Protein AF-A0A7C3EXY5-F1 (afdb_monomer_lite)

Radius of gyration: 35.55 Å; chains: 1; bounding box: 78×59×113 Å

Foldseek 3Di:
DVVVVVVVVVVVVVVVVVVVVQVLQKDKDFFFQKWKAWDADDDDLVCQFADPPQQWDKTHSFNQLRQLHQDFFDKDKDKLLVLLDDFPQPQSQVVNVVLQQHFPVVAWDDDVGRTDDGDGGPVLNVLVVVLVVLVVQLVVLVVVLVVLVVVVVVCVVVVHDDDPVSVVVNVVSVVSNVVSVVVSVVRDSSLVSLVSSVVSLVVLVWDFPAQDPSNTTMTIFGHDPSHTHRPPDWDKIKMKIKGFLGMFIEGEPCSVVPDDADPVDAPSPVSVVQVVCVVVPGQWYKGQHQRQQPARGSPPRIMTIGHPVRSVRMDIDMDMDTNDRCVVCVPPSADPRNCVVVVND

pLDDT: mean 91.22, std 11.04, range [46.06, 98.62]

Sequence (345 aa):
MASKQRLFEIFQYVTKAKINEANSHDIIIKKGTELFHGTIEQFKKEKAGVGGYDNIFWTTDSPAIAQTYIPVASKYHIKSEHLAMPTNNKIIQDFQKSIGIDYDYTQVEFDGNRLISYKEAPIFRDYSNKVNELNYAVVRAYTKLNDMHKKFLEMYKADQDVPDDFLEEYKRVEDEYHRLETENKKYNLEKYKNDYVNQQLAKLGYTPINIGSNGNHSWELLYDNNKIQPANYRAKGRLLIVTPKRDLRIYDNTLGGSTEGDLTDPEYHKLDLFKIVEKQGYDGIKINDFAQSSDWGNVNHTSIGLFKKTLKDLNFEEIEAIHHDLSDVSKDWKTPEYKKFKGLA

Secondary structure (DSSP, 8-state):
-HHHHHHHHHHHHHHHHHHHHHGGGEEEEPTT--EEEEESS---GGG----TTT-EEEEBS-HHHHHHTSPPPEEEEEEHHHHHS--S-HHHHHHHHHTT----GGG-EEETTEEEE-PPPHHHHHHHHHHHHHHHHHHHHHHHHHHHHHHHHHHHHTTPPPPHHHHHHHHHHHHHHHHHHHHHTT--HHHHHHHHHHHHHHHTT---SB--GGG--EEEEEEETTEE--TT---EEEEEEEEESS-EEEEETTGGGTSPPPTTS-GGG-HHHHHHHHHTT-SEEEEE----BTTTBTTT-EEEEEEGGGGGGEEEEEEEEE---HHHHTTTS--HHHHHHHT--

Structure (mmCIF, N/CA/C/O backbone):
data_AF-A0A7C3EXY5-F1
#
_entry.id   AF-A0A7C3EXY5-F1
#
loop_
_atom_site.group_PDB
_atom_site.id
_atom_site.type_symbol
_atom_site.label_atom_id
_atom_site.label_alt_id
_atom_site.label_comp_id
_atom_site.label_asym_id
_atom_site.label_entity_id
_atom_site.label_seq_id
_atom_site.pdbx_PDB_ins_code
_atom_site.Cartn_x
_atom_site.Cartn_y
_atom_site.Cartn_z
_atom_site.occupancy
_atom_site.B_iso_or_equiv
_atom_site.auth_seq_id
_atom_site.auth_comp_id
_atom_site.auth_asym_id
_atom_site.auth_atom_id
_atom_site.pdbx_PDB_model_num
ATOM 1 N N . MET A 1 1 ? -25.039 -38.534 61.005 1.00 54.16 1 MET A N 1
ATOM 2 C CA . MET A 1 1 ? -25.471 -37.133 60.774 1.00 54.16 1 MET A CA 1
ATOM 3 C C . MET A 1 1 ? -24.311 -36.134 60.661 1.00 54.16 1 MET A C 1
ATOM 5 O O . MET A 1 1 ? -24.473 -35.157 59.947 1.00 54.16 1 MET A O 1
ATOM 9 N N . ALA A 1 2 ? -23.130 -36.383 61.245 1.00 53.84 2 ALA A N 1
ATOM 10 C CA . ALA A 1 2 ? -21.989 -35.450 61.217 1.00 53.84 2 ALA A CA 1
ATOM 11 C C . ALA A 1 2 ? -21.369 -35.152 59.825 1.00 53.84 2 ALA A C 1
ATOM 13 O O . ALA A 1 2 ? -20.733 -34.117 59.651 1.00 53.84 2 ALA A O 1
ATOM 14 N N . SER A 1 3 ? -21.558 -36.008 58.810 1.00 64.94 3 SER A N 1
ATOM 15 C CA . SER A 1 3 ? -20.942 -35.817 57.481 1.00 64.94 3 SER A CA 1
ATOM 16 C C . SER A 1 3 ? -21.651 -34.781 56.599 1.00 64.94 3 SER A C 1
ATOM 18 O O . SER A 1 3 ? -20.992 -34.082 55.835 1.00 64.94 3 SER A O 1
ATOM 20 N N . LYS A 1 4 ? -22.977 -34.634 56.724 1.00 66.19 4 LYS A N 1
ATOM 21 C CA . LYS A 1 4 ? -23.746 -33.632 55.963 1.00 66.19 4 LYS A CA 1
ATOM 22 C C . LYS A 1 4 ? -23.526 -32.215 56.496 1.00 66.19 4 LYS A C 1
ATOM 24 O O . LYS A 1 4 ? -23.409 -31.294 55.698 1.00 66.19 4 LYS A O 1
ATOM 29 N N . GLN A 1 5 ? -23.399 -32.064 57.817 1.00 72.12 5 GLN A N 1
ATOM 30 C CA . GLN A 1 5 ? -23.087 -30.784 58.461 1.00 72.12 5 GLN A CA 1
ATOM 31 C C . GLN A 1 5 ? -21.722 -30.254 57.993 1.00 72.12 5 GLN A C 1
ATOM 33 O O . GLN A 1 5 ? -21.614 -29.115 57.558 1.00 72.12 5 GLN A O 1
ATOM 38 N N . ARG A 1 6 ? -20.704 -31.127 57.965 1.00 66.88 6 ARG A N 1
ATOM 39 C CA . ARG A 1 6 ? -19.337 -30.774 57.558 1.00 66.88 6 ARG A CA 1
ATOM 40 C C . ARG A 1 6 ? -19.223 -30.433 56.067 1.00 66.88 6 ARG A C 1
ATOM 42 O O . ARG A 1 6 ? -18.500 -29.515 55.706 1.00 66.88 6 ARG A O 1
ATOM 49 N N . LEU A 1 7 ? -19.962 -31.131 55.198 1.00 64.69 7 LEU A N 1
ATOM 50 C CA . LEU A 1 7 ? -20.049 -30.788 53.771 1.00 64.69 7 LEU A CA 1
ATOM 51 C C . LEU A 1 7 ? -20.773 -29.454 53.539 1.00 64.69 7 LEU A C 1
ATOM 53 O O . LEU A 1 7 ? -20.367 -28.689 52.669 1.00 64.69 7 LEU A O 1
ATOM 57 N N . PHE A 1 8 ? -21.806 -29.154 54.329 1.00 69.69 8 PHE A N 1
ATOM 58 C CA . PHE A 1 8 ? -22.509 -27.874 54.268 1.00 69.69 8 PHE A CA 1
ATOM 59 C C . PHE A 1 8 ? -21.634 -26.715 54.766 1.00 69.69 8 PHE A C 1
ATOM 61 O O . PHE A 1 8 ? -21.603 -25.665 54.135 1.00 69.69 8 PHE A O 1
ATOM 68 N N . GLU A 1 9 ? -20.857 -26.917 55.831 1.00 68.50 9 GLU A N 1
ATOM 69 C CA . GLU A 1 9 ? -19.892 -25.933 56.338 1.00 68.50 9 GLU A CA 1
ATOM 70 C C . GLU A 1 9 ? -18.742 -25.685 55.355 1.00 68.50 9 GLU A C 1
ATOM 72 O O . GLU A 1 9 ? -18.392 -24.532 55.121 1.00 68.50 9 GLU A O 1
ATOM 77 N N . ILE A 1 10 ? -18.204 -26.729 54.710 1.00 70.25 10 ILE A N 1
ATOM 78 C CA . ILE A 1 10 ? -17.199 -26.581 53.642 1.00 70.25 10 ILE A CA 1
ATOM 79 C C . ILE A 1 10 ? -17.799 -25.838 52.448 1.00 70.25 10 ILE A C 1
ATOM 81 O O . ILE A 1 10 ? -17.172 -24.921 51.925 1.00 70.25 10 ILE A O 1
ATOM 85 N N . PHE A 1 11 ? -19.026 -26.174 52.039 1.00 68.12 11 PHE A N 1
ATOM 86 C CA . PHE A 1 11 ? -19.709 -25.465 50.961 1.00 68.12 11 PHE A CA 1
ATOM 87 C C . PHE A 1 11 ? -19.922 -23.991 51.320 1.00 68.12 11 PHE A C 1
ATOM 89 O O . PHE A 1 11 ? -19.568 -23.120 50.532 1.00 68.12 11 PHE A O 1
ATOM 96 N N . GLN A 1 12 ? -20.408 -23.679 52.525 1.00 63.31 12 GLN A N 1
ATOM 97 C CA . GLN A 1 12 ? -20.573 -22.296 52.976 1.00 63.31 12 GLN A CA 1
ATOM 98 C C . GLN A 1 12 ? -19.244 -21.550 53.106 1.00 63.31 12 GLN A C 1
ATOM 100 O O . GLN A 1 12 ? -19.194 -20.376 52.756 1.00 63.31 12 GLN A O 1
ATOM 105 N N . TYR A 1 13 ? -18.172 -22.208 53.550 1.00 59.09 13 TYR A N 1
ATOM 106 C CA . TYR A 1 13 ? -16.843 -21.612 53.661 1.00 59.09 13 TYR A CA 1
ATOM 107 C C . TYR A 1 13 ? -16.234 -21.319 52.287 1.00 59.09 13 TYR A C 1
ATOM 109 O O . TYR A 1 13 ? -15.784 -20.205 52.053 1.00 59.09 13 TYR A O 1
ATOM 117 N N . VAL A 1 14 ? -16.312 -22.261 51.340 1.00 56.91 14 VAL A N 1
ATOM 118 C CA . VAL A 1 14 ? -15.885 -22.052 49.945 1.00 56.91 14 VAL A CA 1
ATOM 119 C C . VAL A 1 14 ? -16.725 -20.961 49.278 1.00 56.91 14 VAL A C 1
ATOM 121 O O . VAL A 1 14 ? -16.192 -20.138 48.541 1.00 56.91 14 VAL A O 1
ATOM 124 N N . THR A 1 15 ? -18.026 -20.898 49.572 1.00 53.62 15 THR A N 1
ATOM 125 C CA . THR A 1 15 ? -18.910 -19.854 49.034 1.00 53.62 15 THR A CA 1
ATOM 126 C C . THR A 1 15 ? -18.589 -18.486 49.645 1.00 53.62 15 THR A C 1
ATOM 128 O O . THR A 1 15 ? -18.500 -17.509 48.914 1.00 53.62 15 THR A O 1
ATOM 131 N N . LYS A 1 16 ? -18.333 -18.397 50.959 1.00 48.69 16 LYS A N 1
ATOM 132 C CA . LYS A 1 16 ? -17.917 -17.152 51.632 1.00 48.69 16 LYS A CA 1
ATOM 133 C C . LYS A 1 16 ? -16.526 -16.684 51.216 1.00 48.69 16 LYS A C 1
ATOM 135 O O . LYS A 1 16 ? -16.343 -15.486 51.053 1.00 48.69 16 LYS A O 1
ATOM 140 N N . ALA A 1 17 ? -15.569 -17.593 51.043 1.00 52.22 17 ALA A N 1
ATOM 141 C CA . ALA A 1 17 ? -14.231 -17.264 50.559 1.00 52.22 17 ALA A CA 1
ATOM 142 C C . ALA A 1 17 ? -14.299 -16.694 49.134 1.00 52.22 17 ALA A C 1
ATOM 144 O O . ALA A 1 17 ? -13.772 -15.615 48.896 1.00 52.22 17 ALA A O 1
ATOM 145 N N . LYS A 1 18 ? -15.084 -17.322 48.244 1.00 52.28 18 LYS A N 1
ATOM 146 C CA . LYS A 1 18 ? -15.352 -16.797 46.895 1.00 52.28 18 LYS A CA 1
ATOM 147 C C . LYS A 1 18 ? -16.105 -15.461 46.894 1.00 52.28 18 LYS A C 1
ATOM 149 O O . LYS A 1 18 ? -15.860 -14.634 46.029 1.00 52.28 18 LYS A O 1
ATOM 154 N N . ILE A 1 19 ? -17.014 -15.230 47.847 1.00 51.62 19 ILE A N 1
ATOM 155 C CA . ILE A 1 19 ? -17.736 -13.948 47.990 1.00 51.62 19 ILE A CA 1
ATOM 156 C C . ILE A 1 19 ? -16.823 -12.843 48.550 1.00 51.62 19 ILE A C 1
ATOM 158 O O . ILE A 1 19 ? -16.934 -11.693 48.135 1.00 51.62 19 ILE A O 1
ATOM 162 N N . ASN A 1 20 ? -15.916 -13.166 49.475 1.00 46.06 20 ASN A N 1
ATOM 163 C CA . ASN A 1 20 ? -14.970 -12.194 50.023 1.00 46.06 20 ASN A CA 1
ATOM 164 C C . ASN A 1 20 ? -13.849 -11.845 49.030 1.00 46.06 20 ASN A C 1
ATOM 166 O O . ASN A 1 20 ? -13.450 -10.686 49.000 1.00 46.06 20 ASN A O 1
ATOM 170 N N . GLU A 1 21 ? -13.406 -12.783 48.184 1.00 52.56 21 GLU A N 1
ATOM 171 C CA . GLU A 1 21 ? -12.604 -12.462 46.991 1.00 52.56 21 GLU A CA 1
ATOM 172 C C . GLU A 1 21 ? -13.408 -11.607 45.997 1.00 52.56 21 GLU A C 1
ATOM 174 O O . GLU A 1 21 ? -12.893 -10.623 45.481 1.00 52.56 21 GLU A O 1
ATOM 179 N N . ALA A 1 22 ? -14.700 -11.883 45.777 1.00 49.38 22 ALA A N 1
ATOM 180 C CA . ALA A 1 22 ? -15.519 -11.094 44.847 1.00 49.38 22 ALA A CA 1
ATOM 181 C C . ALA A 1 22 ? -15.634 -9.599 45.225 1.00 49.38 22 ALA A C 1
ATOM 183 O O . ALA A 1 22 ? -15.702 -8.755 44.335 1.00 49.38 22 ALA A O 1
ATOM 184 N N . ASN A 1 23 ? -15.584 -9.244 46.516 1.00 53.84 23 ASN A N 1
ATOM 185 C CA . ASN A 1 23 ? -15.603 -7.838 46.944 1.00 53.84 23 ASN A CA 1
ATOM 186 C C . ASN A 1 23 ? -14.285 -7.085 46.658 1.00 53.84 23 ASN A C 1
ATOM 188 O O . ASN A 1 23 ? -14.312 -5.859 46.591 1.00 53.84 23 ASN A O 1
ATOM 192 N N . SER A 1 24 ? -13.143 -7.766 46.468 1.00 65.69 24 SER A N 1
ATOM 193 C CA . SER A 1 24 ? -11.898 -7.107 46.025 1.00 65.69 24 SER A CA 1
ATOM 194 C C . SER A 1 24 ? -11.854 -6.831 44.519 1.00 65.69 24 SER A C 1
ATOM 196 O O . SER A 1 24 ? -10.955 -6.135 44.059 1.00 65.69 24 SER A O 1
ATOM 198 N N . HIS A 1 25 ? -12.833 -7.341 43.766 1.00 79.00 25 HIS A N 1
ATOM 199 C CA . HIS A 1 25 ? -12.965 -7.159 42.319 1.00 79.00 25 HIS A CA 1
ATOM 200 C C . HIS A 1 25 ? -14.060 -6.153 41.934 1.00 79.00 25 HIS A C 1
ATOM 202 O O . HIS A 1 25 ? -14.335 -5.966 40.753 1.00 79.00 25 HIS A O 1
ATOM 208 N N . ASP A 1 26 ? -14.718 -5.509 42.897 1.00 89.25 26 ASP A N 1
ATOM 209 C CA . ASP A 1 26 ? -15.776 -4.544 42.605 1.00 89.25 26 ASP A CA 1
ATOM 210 C C . ASP A 1 26 ? -15.193 -3.179 42.222 1.00 89.25 26 ASP A C 1
ATOM 212 O O . ASP A 1 26 ? -14.615 -2.480 43.056 1.00 89.25 26 ASP A O 1
ATOM 216 N N . ILE A 1 27 ? -15.434 -2.745 40.982 1.00 93.75 27 ILE A N 1
ATOM 217 C CA . ILE A 1 27 ? -15.223 -1.351 40.576 1.00 93.75 27 ILE A CA 1
ATOM 218 C C . ILE A 1 27 ? -16.552 -0.718 40.170 1.00 93.75 27 ILE A C 1
ATOM 220 O O . ILE A 1 27 ? -17.434 -1.361 39.595 1.00 93.75 27 ILE A O 1
ATOM 224 N N . ILE A 1 28 ? -16.696 0.572 40.470 1.00 96.38 28 ILE A N 1
ATOM 225 C CA . ILE A 1 28 ? -17.878 1.346 40.097 1.00 96.38 28 ILE A CA 1
ATOM 226 C C . ILE A 1 28 ? -17.492 2.365 39.036 1.00 96.38 28 ILE A C 1
ATOM 228 O O . ILE A 1 28 ? -16.765 3.315 39.325 1.00 96.38 28 ILE A O 1
ATOM 232 N N . ILE A 1 29 ? -18.044 2.214 37.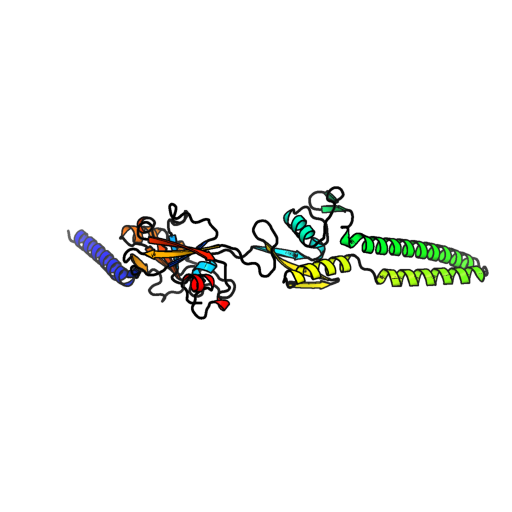833 1.00 97.12 29 ILE A N 1
ATOM 233 C CA . ILE A 1 29 ? -18.009 3.279 36.829 1.00 97.12 29 ILE A CA 1
ATOM 234 C C . ILE A 1 29 ? -19.138 4.242 37.161 1.00 97.12 29 ILE A C 1
ATOM 236 O O . ILE A 1 29 ? -20.311 3.859 37.191 1.00 97.12 29 ILE A O 1
ATOM 240 N N . LYS A 1 30 ? -18.785 5.490 37.463 1.00 98.31 30 LYS A N 1
ATOM 241 C CA . LYS A 1 30 ? -19.760 6.492 37.881 1.00 98.31 30 LYS A CA 1
ATOM 242 C C . LYS A 1 30 ? -20.665 6.902 36.729 1.00 98.31 30 LYS A C 1
ATOM 244 O O . LYS A 1 30 ? -20.266 6.948 35.565 1.00 98.31 30 LYS A O 1
ATOM 249 N N . LYS A 1 31 ? -21.903 7.253 37.074 1.00 98.25 31 LYS A N 1
ATOM 250 C CA . LYS A 1 31 ? -22.795 7.963 36.159 1.00 98.25 31 LYS A CA 1
ATOM 251 C C . LYS A 1 31 ? -22.058 9.160 35.553 1.00 98.25 31 LYS A C 1
ATOM 253 O O . LYS A 1 31 ? -21.488 9.966 36.284 1.00 98.25 31 LYS A O 1
ATOM 258 N N . GLY A 1 32 ? -22.140 9.312 34.234 1.00 97.50 32 GLY A N 1
ATOM 259 C CA . GLY A 1 32 ? -21.496 10.424 33.534 1.00 97.50 32 GLY A CA 1
ATOM 260 C C . GLY A 1 32 ? -20.030 10.195 33.156 1.00 97.50 32 GLY A C 1
ATOM 261 O O . GLY A 1 32 ? -19.492 11.021 32.428 1.00 97.50 32 GLY A O 1
ATOM 262 N N . THR A 1 33 ? -19.388 9.108 33.602 1.00 98.19 33 THR A N 1
ATOM 263 C CA . THR A 1 33 ? -18.047 8.737 33.124 1.00 98.19 33 THR A CA 1
ATOM 264 C C . THR A 1 33 ? -18.097 8.401 31.637 1.00 98.1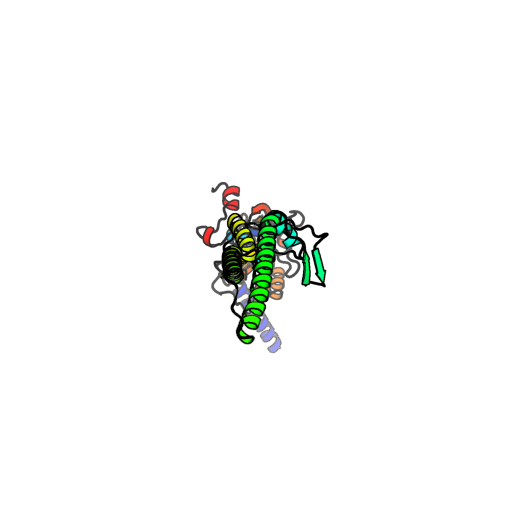9 33 THR A C 1
ATOM 266 O O . THR A 1 33 ? -18.998 7.696 31.195 1.00 98.19 33 THR A O 1
ATOM 269 N N . GLU A 1 34 ? -17.133 8.892 30.867 1.00 98.12 34 GLU A N 1
ATOM 270 C CA . GLU A 1 34 ? -17.056 8.621 29.433 1.00 98.12 34 GLU A CA 1
ATOM 271 C C . GLU A 1 34 ? -16.211 7.382 29.173 1.00 98.12 34 GLU A C 1
ATOM 273 O O . GLU A 1 34 ? -15.104 7.248 29.691 1.00 98.12 34 GLU A O 1
ATOM 278 N N . LEU A 1 35 ? -16.763 6.487 28.365 1.00 97.75 35 LEU A N 1
ATOM 279 C CA . LEU A 1 35 ? -16.099 5.319 27.813 1.00 97.75 35 LEU A CA 1
ATOM 280 C C . LEU A 1 35 ? -16.092 5.438 26.289 1.00 97.75 35 LEU A C 1
ATOM 282 O O . LEU A 1 35 ? -16.925 6.131 25.704 1.00 97.75 35 LEU A O 1
ATOM 286 N N . PHE A 1 36 ? -15.167 4.749 25.640 1.00 97.12 36 PHE A N 1
ATOM 287 C CA . PHE A 1 36 ? -14.872 4.942 24.229 1.00 97.12 36 PHE A CA 1
ATOM 288 C C . PHE A 1 36 ? -14.849 3.617 23.475 1.00 97.12 36 PHE A C 1
ATOM 290 O O . PHE A 1 36 ? -14.347 2.617 23.982 1.00 97.12 36 PHE A O 1
ATOM 297 N N . HIS A 1 37 ? -15.370 3.619 22.250 1.00 95.44 37 HIS A N 1
ATOM 298 C CA . HIS A 1 37 ? -15.316 2.481 21.331 1.00 95.44 37 HIS A CA 1
ATOM 299 C C . HIS A 1 37 ? -15.004 2.974 19.915 1.00 95.44 37 HIS A C 1
ATOM 301 O O . HIS A 1 37 ? -15.738 3.804 19.378 1.00 95.44 37 HIS A O 1
ATOM 307 N N . GLY A 1 38 ? -13.918 2.485 19.313 1.00 94.12 38 GLY A N 1
ATOM 308 C CA . GLY A 1 38 ? -13.559 2.789 17.929 1.00 94.12 38 GLY A CA 1
ATOM 309 C C . GLY A 1 38 ? -14.093 1.729 16.975 1.00 94.12 38 GLY A C 1
ATOM 310 O O . GLY A 1 38 ? -13.982 0.538 17.246 1.00 94.12 38 GLY A O 1
ATOM 311 N N . THR A 1 39 ? -14.680 2.150 15.856 1.00 91.56 39 THR A N 1
ATOM 312 C CA . THR A 1 39 ? -15.213 1.226 14.845 1.00 91.56 39 THR A CA 1
ATOM 313 C C . THR A 1 39 ? -15.218 1.839 13.448 1.00 91.56 39 THR A C 1
ATOM 315 O O . THR A 1 39 ? -15.263 3.057 13.293 1.00 91.56 39 THR A O 1
ATOM 318 N N . ILE A 1 40 ? -15.202 0.997 12.415 1.00 89.12 40 ILE A N 1
ATOM 319 C CA . ILE A 1 40 ? -15.489 1.396 11.023 1.00 89.12 40 ILE A CA 1
ATOM 320 C C . ILE A 1 40 ? -16.946 1.164 10.629 1.00 89.12 40 ILE A C 1
ATOM 322 O O . ILE A 1 40 ? -17.387 1.610 9.568 1.00 89.12 40 ILE A O 1
ATOM 326 N N . GLU A 1 41 ? -17.705 0.453 11.457 1.00 85.50 41 GLU A N 1
ATOM 327 C CA . GLU A 1 41 ? -19.085 0.125 11.148 1.00 85.50 41 GLU A CA 1
ATOM 328 C C . GLU A 1 41 ? -19.987 1.352 11.279 1.00 85.50 41 GLU A C 1
ATOM 330 O O . GLU A 1 41 ? -19.786 2.233 12.117 1.00 85.50 41 GLU A O 1
ATOM 335 N N . GLN A 1 42 ? -21.039 1.399 10.458 1.00 80.62 42 GLN A N 1
ATOM 336 C CA . GLN A 1 42 ? -22.081 2.396 10.653 1.00 80.62 42 GLN A CA 1
ATOM 337 C C . GLN A 1 42 ? -22.840 2.087 11.938 1.00 80.62 42 GLN A C 1
ATOM 339 O O . GLN A 1 42 ? -23.645 1.154 11.994 1.00 80.62 42 GLN A O 1
ATOM 344 N N . PHE A 1 43 ? -22.637 2.917 12.952 1.00 78.94 43 PHE A N 1
ATOM 345 C CA . PHE A 1 43 ? -23.379 2.795 14.188 1.00 78.94 43 PHE A CA 1
ATOM 346 C C . PHE A 1 43 ? -24.794 3.344 13.997 1.00 78.94 43 PHE A C 1
ATOM 348 O O . PHE A 1 43 ? -25.017 4.494 13.614 1.00 78.94 43 PHE A O 1
ATOM 355 N N . LYS A 1 44 ? -25.789 2.496 14.251 1.00 78.56 44 LYS A N 1
ATOM 356 C CA . LYS A 1 44 ? -27.180 2.926 14.403 1.00 78.56 44 LYS A CA 1
ATOM 357 C C . LYS A 1 44 ? -27.479 2.857 15.886 1.00 78.56 44 LYS A C 1
ATOM 359 O O . LYS A 1 44 ? -27.488 1.764 16.435 1.00 78.56 44 LYS A O 1
ATOM 364 N N . LYS A 1 45 ? -27.756 3.999 16.519 1.00 70.19 45 LYS A N 1
ATOM 365 C CA . LYS A 1 45 ? -28.020 4.102 17.967 1.00 70.19 45 LYS A CA 1
ATOM 366 C C . LYS A 1 45 ? -29.076 3.106 18.468 1.00 70.19 45 LYS A C 1
ATOM 368 O O . LYS A 1 45 ? -28.900 2.494 19.512 1.00 70.19 45 LYS A O 1
ATOM 373 N N . GLU A 1 46 ? -30.118 2.883 17.669 1.00 72.44 46 GLU A N 1
ATOM 374 C CA . GLU A 1 46 ? -31.195 1.897 17.895 1.00 72.44 46 GLU A CA 1
ATOM 375 C C . GLU A 1 46 ? -30.706 0.432 17.905 1.00 72.44 46 GLU A C 1
ATOM 377 O O . GLU A 1 46 ? -31.399 -0.470 18.365 1.00 72.44 46 GLU A O 1
ATOM 382 N N . LYS A 1 47 ? -29.531 0.180 17.323 1.00 72.81 47 LYS A N 1
ATOM 383 C CA . LYS A 1 47 ? -28.926 -1.136 17.100 1.00 72.81 47 LYS A CA 1
ATOM 384 C C . LYS A 1 47 ? -27.607 -1.307 17.845 1.00 72.81 47 LYS A C 1
ATOM 386 O O . LYS A 1 47 ? -26.842 -2.194 17.474 1.00 72.81 47 LYS A O 1
ATOM 391 N N . ALA A 1 48 ? -27.336 -0.483 18.862 1.00 77.50 48 ALA A N 1
ATOM 392 C CA . ALA A 1 48 ? -26.212 -0.715 19.760 1.00 77.50 48 ALA A CA 1
ATOM 393 C C . ALA A 1 48 ? -26.296 -2.162 20.266 1.00 77.50 48 ALA A C 1
ATOM 395 O O . ALA A 1 48 ? -27.253 -2.550 20.942 1.00 77.50 48 ALA A O 1
ATOM 396 N N . GLY A 1 49 ? -25.348 -2.976 19.824 1.00 84.00 49 GLY A N 1
ATOM 397 C CA . GLY A 1 49 ? -25.359 -4.416 19.989 1.00 84.00 49 GLY A CA 1
ATOM 398 C C . GLY A 1 49 ? -24.100 -4.873 20.693 1.00 84.00 49 GLY A C 1
ATOM 399 O O . GLY A 1 49 ? -23.120 -4.143 20.794 1.00 84.00 49 GLY A O 1
ATOM 400 N N . VAL A 1 50 ? -24.151 -6.098 21.184 1.00 90.19 50 VAL A N 1
ATOM 401 C CA . VAL A 1 50 ? -22.970 -6.790 21.685 1.00 90.19 50 VAL A CA 1
ATOM 402 C C . VAL A 1 50 ? -22.328 -7.602 20.562 1.00 90.19 50 VAL A C 1
ATOM 404 O O . VAL A 1 50 ? -23.011 -7.952 19.595 1.00 90.19 50 VAL A O 1
ATOM 407 N N . GLY A 1 51 ? -21.040 -7.915 20.694 1.00 84.25 51 GLY A N 1
ATOM 408 C CA . GLY A 1 51 ? -20.325 -8.791 19.773 1.00 84.25 51 GLY A CA 1
ATOM 409 C C . GLY A 1 51 ? -20.990 -10.164 19.665 1.00 84.25 51 GLY A C 1
ATOM 410 O O . GLY A 1 51 ? -21.494 -10.708 20.645 1.00 84.25 51 GLY A O 1
ATOM 411 N N . GLY A 1 52 ? -21.008 -10.743 18.461 1.00 86.06 52 GLY A N 1
ATOM 412 C CA . GLY A 1 52 ? -21.657 -12.039 18.229 1.00 86.06 52 GLY A CA 1
ATOM 413 C C . GLY A 1 52 ? -20.950 -13.223 18.902 1.00 86.06 52 GLY A C 1
ATOM 414 O O . GLY A 1 52 ? -21.596 -14.226 19.194 1.00 86.06 52 GLY A O 1
ATOM 415 N N . TYR A 1 53 ? -19.641 -13.107 19.149 1.00 88.56 53 TYR A N 1
ATOM 416 C CA . TYR A 1 53 ? -18.818 -14.171 19.731 1.00 88.56 53 TYR A CA 1
ATOM 417 C C . TYR A 1 53 ? -18.977 -14.274 21.255 1.00 88.56 53 TYR A C 1
ATOM 419 O O . TYR A 1 53 ? -19.298 -15.338 21.780 1.00 88.56 53 TYR A O 1
ATOM 427 N N . ASP A 1 54 ? -18.794 -13.163 21.963 1.00 90.75 54 ASP A N 1
ATOM 428 C CA . ASP A 1 54 ? -18.737 -13.104 23.428 1.00 90.75 54 ASP A CA 1
ATOM 429 C C . ASP A 1 54 ? -20.000 -12.512 24.072 1.00 90.75 54 ASP A C 1
ATOM 431 O O . ASP A 1 54 ? -20.196 -12.649 25.278 1.00 90.75 54 ASP A O 1
ATOM 435 N N . ASN A 1 55 ? -20.894 -11.911 23.280 1.00 93.38 55 ASN A N 1
ATOM 436 C CA . ASN A 1 55 ? -22.036 -11.130 23.754 1.00 93.38 55 ASN A CA 1
ATOM 437 C C . ASN A 1 55 ? -21.644 -9.958 24.670 1.00 93.38 55 ASN A C 1
ATOM 439 O O . ASN A 1 55 ? -22.420 -9.575 25.552 1.00 93.38 55 ASN A O 1
ATOM 443 N N . ILE A 1 56 ? -20.496 -9.328 24.401 1.00 95.69 56 ILE A N 1
ATOM 444 C CA . ILE A 1 56 ? -20.007 -8.147 25.116 1.00 95.69 56 ILE A CA 1
ATOM 445 C C . ILE A 1 56 ? -19.934 -6.923 24.194 1.00 95.69 56 ILE A C 1
ATOM 447 O O . ILE A 1 56 ? -19.641 -7.027 23.006 1.00 95.69 56 ILE A O 1
ATOM 451 N N . PHE A 1 57 ? -20.224 -5.737 24.732 1.00 95.38 57 PHE A N 1
ATOM 452 C CA . PHE A 1 57 ? -19.914 -4.464 24.081 1.00 95.38 57 PHE A CA 1
ATOM 453 C C . PHE A 1 57 ? -18.650 -3.871 24.709 1.00 95.38 57 PHE A C 1
ATOM 455 O O . PHE A 1 57 ? -18.691 -3.374 25.836 1.00 95.38 57 PHE A O 1
ATOM 462 N N . TRP A 1 58 ? -17.527 -3.972 24.002 1.00 95.75 58 TRP A N 1
ATOM 463 C CA . TRP A 1 58 ? -16.222 -3.545 24.500 1.00 95.75 58 TRP A CA 1
ATOM 464 C C . TRP A 1 58 ? -16.016 -2.040 24.375 1.00 95.75 58 TRP A C 1
ATOM 466 O O . TRP A 1 58 ? -16.294 -1.440 23.338 1.00 95.75 58 TRP A O 1
ATOM 476 N N . THR A 1 59 ? -15.497 -1.445 25.438 1.00 96.25 59 THR A N 1
ATOM 477 C CA . THR A 1 59 ? -15.119 -0.035 25.526 1.00 96.25 59 THR A CA 1
ATOM 478 C C . THR A 1 59 ? -13.789 0.098 26.261 1.00 96.25 59 THR A C 1
ATOM 480 O O . THR A 1 59 ? -13.303 -0.864 26.844 1.00 96.25 59 THR A O 1
ATOM 483 N N . THR A 1 60 ? -13.213 1.290 26.281 1.00 95.44 60 THR A N 1
ATOM 484 C CA . THR A 1 60 ? -12.053 1.645 27.110 1.00 95.44 60 THR A CA 1
ATOM 485 C C . THR A 1 60 ? -12.255 3.047 27.689 1.00 95.44 60 THR A C 1
ATOM 487 O O . THR A 1 60 ? -13.152 3.772 27.261 1.00 95.44 60 THR A O 1
ATOM 490 N N . ASP A 1 61 ? -11.467 3.450 28.676 1.00 94.69 61 ASP A N 1
ATOM 491 C CA . ASP A 1 61 ? -11.521 4.791 29.275 1.00 94.69 61 ASP A CA 1
ATOM 492 C C . ASP A 1 61 ? -10.678 5.832 28.512 1.00 94.69 61 ASP A C 1
ATOM 494 O O . ASP A 1 61 ? -10.705 7.021 28.835 1.00 94.69 61 ASP A O 1
ATOM 498 N N . SER A 1 62 ? -9.974 5.403 27.460 1.00 94.69 62 SER A N 1
ATOM 499 C CA . SER A 1 62 ? -9.097 6.242 26.648 1.00 94.69 62 SER A CA 1
ATOM 500 C C . SER A 1 62 ? -9.563 6.327 25.187 1.00 94.69 62 SER A C 1
ATOM 502 O O . SER A 1 62 ? -9.622 5.305 24.497 1.00 94.69 62 SER A O 1
ATOM 504 N N . PRO A 1 63 ? -9.836 7.530 24.645 1.00 95.75 63 PRO A N 1
ATOM 505 C CA . PRO A 1 63 ? -10.203 7.675 23.238 1.00 95.75 63 PRO A CA 1
ATOM 506 C C . PRO A 1 63 ? -9.046 7.302 22.299 1.00 95.75 63 PRO A C 1
ATOM 508 O O . PRO A 1 63 ? -9.295 6.770 21.219 1.00 95.75 63 PRO A O 1
ATOM 511 N N . ALA A 1 64 ? -7.791 7.522 22.712 1.00 94.31 64 ALA A N 1
ATOM 512 C CA . ALA A 1 64 ? -6.621 7.090 21.949 1.00 94.31 64 ALA A CA 1
ATOM 513 C C . ALA A 1 64 ? -6.577 5.566 21.799 1.00 94.31 64 ALA A C 1
ATOM 515 O O . ALA A 1 64 ? -6.457 5.073 20.681 1.00 94.31 64 ALA A O 1
ATOM 516 N N . ILE A 1 65 ? -6.765 4.829 22.901 1.00 93.12 65 ILE A N 1
ATOM 517 C CA . ILE A 1 65 ? -6.808 3.362 22.879 1.00 93.12 65 ILE A CA 1
ATOM 518 C C . ILE A 1 65 ? -8.000 2.880 22.048 1.00 93.12 65 ILE A C 1
ATOM 520 O O . ILE A 1 65 ? -7.834 2.020 21.190 1.00 93.12 65 ILE A O 1
ATOM 524 N N . ALA A 1 66 ? -9.184 3.480 22.207 1.00 94.50 66 ALA A N 1
ATOM 525 C CA . ALA A 1 66 ? -10.358 3.112 21.416 1.00 94.50 66 ALA A CA 1
ATOM 526 C C . ALA A 1 66 ? -10.126 3.275 19.905 1.00 94.50 66 ALA A C 1
ATOM 528 O O . ALA A 1 66 ? -10.534 2.418 19.125 1.00 94.50 66 ALA A O 1
ATOM 529 N N . GLN A 1 67 ? -9.447 4.344 19.478 1.00 94.00 67 GLN A N 1
ATOM 530 C CA . GLN A 1 67 ? -9.163 4.596 18.063 1.00 94.00 67 GLN A CA 1
ATOM 531 C C . GLN A 1 67 ? -8.147 3.620 17.455 1.00 94.00 67 GLN A C 1
ATOM 533 O O . GLN A 1 67 ? -8.127 3.489 16.233 1.00 94.00 67 GLN A O 1
ATOM 538 N N . THR A 1 68 ? -7.382 2.870 18.259 1.00 91.69 68 THR A N 1
ATOM 539 C CA . THR A 1 68 ? -6.514 1.798 17.731 1.00 91.69 68 THR A CA 1
ATOM 540 C C . THR A 1 68 ? -7.307 0.649 17.094 1.00 91.69 68 THR A C 1
ATOM 542 O O . THR A 1 68 ? -6.802 -0.020 16.196 1.00 91.69 68 THR A O 1
ATOM 545 N N . TYR A 1 69 ? -8.576 0.465 17.488 1.00 89.88 69 TYR A N 1
ATOM 546 C CA . TYR A 1 69 ? -9.484 -0.538 16.914 1.00 89.88 69 TYR A CA 1
ATOM 547 C C . TYR A 1 69 ? -10.076 -0.105 15.566 1.00 89.88 69 TYR A C 1
ATOM 549 O O . TYR A 1 69 ? -10.705 -0.910 14.878 1.00 89.88 69 TYR A O 1
ATOM 557 N N . ILE A 1 70 ? -9.872 1.152 15.155 1.00 91.12 70 ILE A N 1
ATOM 558 C CA . ILE A 1 70 ? -10.105 1.553 13.768 1.00 91.12 70 ILE A CA 1
ATOM 559 C C . ILE A 1 70 ? -8.978 0.904 12.948 1.00 91.12 70 ILE A C 1
ATOM 561 O O . ILE A 1 70 ? -7.810 1.201 13.211 1.00 91.12 70 ILE A O 1
ATOM 565 N N . PRO A 1 71 ? -9.279 0.012 11.985 1.00 85.12 71 PRO A N 1
ATOM 566 C CA . PRO A 1 71 ? -8.259 -0.712 11.244 1.00 85.12 71 PRO A CA 1
ATOM 567 C C . PRO A 1 71 ? -7.280 0.232 10.555 1.00 85.12 71 PRO A C 1
ATOM 569 O O . PRO A 1 71 ? -7.667 1.250 9.982 1.00 85.12 71 PRO A O 1
ATOM 572 N N . VAL A 1 72 ? -6.008 -0.144 10.554 1.00 85.00 72 VAL A N 1
ATOM 573 C CA . VAL A 1 72 ? -5.035 0.449 9.639 1.00 85.00 72 VAL A CA 1
ATOM 574 C C . VAL A 1 72 ? -5.281 -0.080 8.226 1.00 85.00 72 VAL A C 1
ATOM 576 O O . VAL A 1 72 ? -5.763 -1.201 8.042 1.00 85.00 72 VAL A O 1
ATOM 579 N N . ALA A 1 73 ? -4.961 0.726 7.212 1.00 87.19 73 ALA A N 1
ATOM 580 C CA . ALA A 1 73 ? -5.025 0.266 5.830 1.00 87.19 73 ALA A CA 1
ATOM 581 C C . ALA A 1 73 ? -4.152 -0.988 5.653 1.00 87.19 73 ALA A C 1
ATOM 583 O O . ALA A 1 73 ? -3.064 -1.089 6.227 1.00 87.19 73 ALA A O 1
ATOM 584 N N . SER A 1 74 ? -4.629 -1.944 4.856 1.00 89.00 74 SER A N 1
ATOM 585 C CA . SER A 1 74 ? -3.863 -3.154 4.556 1.00 89.00 74 SER A CA 1
ATOM 586 C C . SER A 1 74 ? -2.586 -2.796 3.801 1.00 89.00 74 SER A C 1
ATOM 588 O O . SER A 1 74 ? -2.542 -1.812 3.069 1.00 89.00 74 SER A O 1
ATOM 590 N N . LYS A 1 75 ? -1.546 -3.612 3.951 1.00 92.25 75 LYS A N 1
ATOM 591 C CA . LYS A 1 75 ? -0.253 -3.401 3.293 1.00 92.25 75 LYS A CA 1
ATOM 592 C C . LYS A 1 75 ? -0.120 -4.320 2.083 1.00 92.25 75 LYS A C 1
ATOM 594 O O . LYS A 1 75 ? -0.434 -5.505 2.162 1.00 92.25 75 LYS A O 1
ATOM 599 N N . TYR A 1 76 ? 0.346 -3.777 0.965 1.00 93.62 76 TYR A N 1
ATOM 600 C CA . TYR A 1 76 ? 0.549 -4.496 -0.288 1.00 93.62 76 TYR A CA 1
ATOM 601 C C . TYR A 1 76 ? 1.996 -4.332 -0.756 1.00 93.62 76 TYR A C 1
ATOM 603 O O . TYR A 1 76 ? 2.419 -3.236 -1.125 1.00 93.62 76 TYR A O 1
ATOM 611 N N . HIS A 1 77 ? 2.768 -5.420 -0.747 1.00 96.81 77 HIS A N 1
ATOM 612 C CA . HIS A 1 77 ? 4.165 -5.395 -1.178 1.00 96.81 77 HIS A CA 1
ATOM 613 C C . HIS A 1 77 ? 4.277 -5.543 -2.696 1.00 96.81 77 HIS A C 1
ATOM 615 O O . HIS A 1 77 ? 3.768 -6.505 -3.273 1.00 96.81 77 HIS A O 1
ATOM 621 N N . ILE A 1 78 ? 4.970 -4.615 -3.354 1.00 97.50 78 ILE A N 1
ATOM 622 C CA . ILE A 1 78 ? 5.142 -4.646 -4.810 1.00 97.50 78 ILE A CA 1
ATOM 623 C C . ILE A 1 78 ? 6.469 -4.024 -5.243 1.00 97.50 78 ILE A C 1
ATOM 625 O O . ILE A 1 78 ? 7.038 -3.183 -4.551 1.00 97.50 78 ILE A O 1
ATOM 629 N N . LYS A 1 79 ? 6.968 -4.446 -6.405 1.00 98.19 79 LYS A N 1
ATOM 630 C CA . LYS A 1 79 ? 8.154 -3.879 -7.046 1.00 98.19 79 LYS A CA 1
ATOM 631 C C . LYS A 1 79 ? 7.787 -2.856 -8.116 1.00 98.19 79 LYS A C 1
ATOM 633 O O . LYS A 1 79 ? 6.737 -2.985 -8.747 1.00 98.19 79 LYS A O 1
ATOM 638 N N . SER A 1 80 ? 8.676 -1.897 -8.370 1.00 98.50 80 SER A N 1
ATOM 639 C CA . SER A 1 80 ? 8.485 -0.894 -9.427 1.00 98.50 80 SER A CA 1
ATOM 640 C C . SER A 1 80 ? 8.240 -1.534 -10.794 1.00 98.50 80 SER A C 1
ATOM 642 O O . SER A 1 80 ? 7.326 -1.108 -11.495 1.00 98.50 80 SER A O 1
ATOM 644 N N . GLU A 1 81 ? 8.963 -2.610 -11.124 1.00 97.75 81 GLU A N 1
ATOM 645 C CA . GLU A 1 81 ? 8.810 -3.311 -12.409 1.00 97.75 81 GLU A CA 1
ATOM 646 C C . GLU A 1 81 ? 7.394 -3.889 -12.596 1.00 97.75 81 GLU A C 1
ATOM 648 O O . GLU A 1 81 ? 6.815 -3.808 -13.675 1.00 97.75 81 GLU A O 1
ATOM 653 N N . HIS A 1 82 ? 6.775 -4.394 -11.523 1.00 97.25 82 HIS A N 1
ATOM 654 C CA . HIS A 1 82 ? 5.425 -4.960 -11.584 1.00 97.25 82 HIS A CA 1
ATOM 655 C C . HIS A 1 82 ? 4.351 -3.880 -11.758 1.00 97.25 82 HIS A C 1
ATOM 657 O O . HIS A 1 82 ? 3.328 -4.128 -12.387 1.00 97.25 82 HIS A O 1
ATOM 663 N N . LEU A 1 83 ? 4.573 -2.681 -11.212 1.00 98.06 83 LEU A N 1
ATOM 664 C CA . LEU A 1 83 ? 3.704 -1.525 -11.446 1.00 98.06 83 LEU A CA 1
ATOM 665 C C . LEU A 1 83 ? 3.923 -0.918 -12.830 1.00 98.06 83 LEU A C 1
ATOM 667 O O . LEU A 1 83 ? 3.006 -0.324 -13.391 1.00 98.06 83 LEU A O 1
ATOM 671 N N . ALA A 1 84 ? 5.121 -1.071 -13.384 1.00 98.19 84 ALA A N 1
ATOM 672 C CA . ALA A 1 84 ? 5.455 -0.599 -14.712 1.00 98.19 84 ALA A CA 1
ATOM 673 C C . ALA A 1 84 ? 4.875 -1.469 -15.832 1.00 98.19 84 ALA A C 1
ATOM 675 O O . ALA A 1 84 ? 4.812 -0.975 -16.948 1.00 98.19 84 ALA A O 1
ATOM 676 N N . MET A 1 85 ? 4.448 -2.712 -15.580 1.00 97.94 85 MET A N 1
ATOM 677 C CA . MET A 1 85 ? 3.978 -3.666 -16.601 1.00 97.94 85 MET A CA 1
ATOM 678 C C . MET A 1 85 ? 2.474 -3.976 -16.489 1.00 97.94 85 MET A C 1
ATOM 680 O O . MET A 1 85 ? 1.928 -3.918 -15.390 1.00 97.94 85 MET A O 1
ATOM 684 N N . PRO A 1 86 ? 1.781 -4.361 -17.578 1.00 98.06 86 PRO A N 1
ATOM 685 C CA . PRO A 1 86 ? 0.381 -4.780 -17.501 1.00 98.06 86 PRO A CA 1
ATOM 686 C C . PRO A 1 86 ? 0.165 -5.954 -16.539 1.00 98.06 86 PRO A C 1
ATOM 688 O O . PRO A 1 86 ? 1.012 -6.837 -16.402 1.00 98.06 86 PRO A O 1
ATOM 691 N N . THR A 1 87 ? -1.010 -6.005 -15.918 1.00 97.44 87 THR A N 1
ATOM 692 C CA . THR A 1 87 ? -1.378 -7.066 -14.970 1.00 97.44 87 THR A CA 1
ATOM 693 C C . THR A 1 87 ? -2.858 -7.414 -15.071 1.00 97.44 87 THR A C 1
ATOM 695 O O . THR A 1 87 ? -3.665 -6.583 -15.477 1.00 97.44 87 THR A O 1
ATOM 698 N N . ASN A 1 88 ? -3.241 -8.629 -14.679 1.00 96.06 88 ASN A N 1
ATOM 699 C CA . ASN A 1 88 ? -4.643 -9.040 -14.566 1.00 96.06 88 ASN A CA 1
ATOM 700 C C . ASN A 1 88 ? -5.295 -8.608 -13.232 1.00 96.06 88 ASN A C 1
ATOM 702 O O . ASN A 1 88 ? -6.504 -8.761 -13.059 1.00 96.06 88 ASN A O 1
ATOM 706 N N . ASN A 1 89 ? -4.527 -8.037 -12.295 1.00 95.69 89 ASN A N 1
ATOM 707 C CA . ASN A 1 89 ? -5.050 -7.543 -11.024 1.00 95.69 89 ASN A CA 1
ATOM 708 C C . ASN A 1 89 ? -5.692 -6.156 -11.188 1.00 95.69 89 ASN A C 1
ATOM 710 O O . ASN A 1 89 ? -4.991 -5.147 -11.274 1.00 95.69 89 ASN A O 1
ATOM 714 N N . LYS A 1 90 ? -7.030 -6.096 -11.150 1.00 96.25 90 LYS A N 1
ATOM 715 C CA . LYS A 1 90 ? -7.814 -4.868 -11.364 1.00 96.25 90 LYS A CA 1
ATOM 716 C C . LYS A 1 90 ? -7.437 -3.702 -10.439 1.00 96.25 90 LYS A C 1
ATOM 718 O O . LYS A 1 90 ? -7.411 -2.564 -10.896 1.00 96.25 90 LYS A O 1
ATOM 723 N N . ILE A 1 91 ? -7.087 -3.975 -9.181 1.00 95.94 91 ILE A N 1
ATOM 724 C CA . ILE A 1 91 ? -6.664 -2.941 -8.219 1.00 95.94 91 ILE A CA 1
ATOM 725 C C . ILE A 1 91 ? -5.380 -2.266 -8.706 1.00 95.94 91 ILE A C 1
ATOM 727 O O . ILE A 1 91 ? -5.258 -1.043 -8.668 1.00 95.94 91 ILE A O 1
ATOM 731 N N . ILE A 1 92 ? -4.432 -3.064 -9.199 1.00 97.19 92 ILE A N 1
ATOM 732 C CA . ILE A 1 92 ? -3.171 -2.549 -9.729 1.00 97.19 92 ILE A CA 1
ATOM 733 C C . ILE A 1 92 ? -3.394 -1.825 -11.057 1.00 97.19 92 ILE A C 1
ATOM 735 O O . ILE A 1 92 ? -2.792 -0.777 -11.248 1.00 97.19 92 ILE A O 1
ATOM 739 N N . GLN A 1 93 ? -4.294 -2.294 -11.927 1.00 97.12 93 GLN A N 1
ATOM 740 C CA . GLN A 1 93 ? -4.650 -1.562 -13.154 1.00 97.12 93 GLN A CA 1
ATOM 741 C C . GLN A 1 93 ? -5.211 -0.168 -12.849 1.00 97.12 93 GLN A C 1
ATOM 743 O O . GLN A 1 93 ? -4.814 0.825 -13.459 1.00 97.12 93 GLN A O 1
ATOM 748 N N . ASP A 1 94 ? -6.137 -0.084 -11.891 1.00 97.06 94 ASP A N 1
ATOM 749 C CA . ASP A 1 94 ? -6.742 1.187 -11.498 1.00 97.06 94 ASP A CA 1
ATOM 750 C C . ASP A 1 94 ? -5.691 2.119 -10.881 1.00 97.06 94 ASP A C 1
ATOM 752 O O . ASP A 1 94 ? -5.674 3.321 -11.163 1.00 97.06 94 ASP A O 1
ATOM 756 N N . PHE A 1 95 ? -4.757 1.561 -10.105 1.00 97.75 95 PHE A N 1
ATOM 757 C CA . PHE A 1 95 ? -3.639 2.319 -9.562 1.00 97.75 95 PHE A CA 1
ATOM 758 C C . PHE A 1 95 ? -2.652 2.790 -10.640 1.00 97.75 95 PHE A C 1
ATOM 760 O O . PHE A 1 95 ? -2.307 3.970 -10.656 1.00 97.75 95 PHE A O 1
ATOM 767 N N . GLN A 1 96 ? -2.260 1.927 -11.582 1.00 98.31 96 GLN A N 1
ATOM 768 C CA . GLN A 1 96 ? -1.438 2.275 -12.748 1.00 98.31 96 GLN A CA 1
ATOM 769 C C . GLN A 1 96 ? -2.022 3.472 -13.493 1.00 98.31 96 GLN A C 1
ATOM 771 O O . GLN A 1 96 ? -1.331 4.465 -13.723 1.00 98.31 96 GLN A O 1
ATOM 776 N N . LYS A 1 97 ? -3.329 3.430 -13.766 1.00 97.88 97 LYS A N 1
ATOM 777 C CA . LYS A 1 97 ? -4.035 4.531 -14.414 1.00 97.88 97 LYS A CA 1
ATOM 778 C C . LYS A 1 97 ? -3.986 5.817 -13.588 1.00 97.88 97 LYS A C 1
ATOM 780 O O . LYS A 1 97 ? -3.758 6.888 -14.146 1.00 97.88 97 LYS A O 1
ATOM 785 N N . SER A 1 98 ? -4.150 5.719 -12.266 1.00 97.00 98 SER A N 1
ATOM 786 C CA . SER A 1 98 ? -4.073 6.875 -11.356 1.00 97.00 98 SER A CA 1
ATOM 787 C C . SER A 1 98 ? -2.698 7.554 -11.347 1.00 97.00 98 SER A C 1
ATOM 789 O O . SER A 1 98 ? -2.621 8.761 -11.128 1.00 97.00 98 SER A O 1
ATOM 791 N N . ILE A 1 99 ? -1.629 6.806 -11.649 1.00 97.56 99 ILE A N 1
ATOM 792 C CA . ILE A 1 99 ? -0.261 7.326 -11.770 1.00 97.56 99 ILE A CA 1
ATOM 793 C C . ILE A 1 99 ? 0.160 7.594 -13.225 1.00 97.56 99 ILE A C 1
ATOM 795 O O . ILE A 1 99 ? 1.339 7.818 -13.478 1.00 97.56 99 ILE A O 1
ATOM 799 N N . GLY A 1 100 ? -0.781 7.591 -14.179 1.00 97.94 100 GLY A N 1
ATOM 800 C CA . GLY A 1 100 ? -0.538 7.951 -15.583 1.00 97.94 100 GLY A CA 1
ATOM 801 C C . GLY A 1 100 ? -0.068 6.813 -16.496 1.00 97.94 100 GLY A C 1
ATOM 802 O O . GLY A 1 100 ? 0.270 7.064 -17.653 1.00 97.94 100 GLY A O 1
ATOM 803 N N . ILE A 1 101 ? -0.063 5.569 -16.015 1.00 98.50 101 ILE A N 1
ATOM 804 C CA . ILE A 1 101 ? 0.253 4.371 -16.800 1.00 98.50 101 ILE A CA 1
ATOM 805 C C . ILE A 1 101 ? -1.068 3.744 -17.265 1.00 98.50 101 ILE A C 1
ATOM 807 O O . ILE A 1 101 ? -1.675 2.948 -16.554 1.00 98.50 101 ILE A O 1
ATOM 811 N N . ASP A 1 102 ? -1.540 4.129 -18.452 1.00 97.81 102 ASP A N 1
ATOM 812 C CA . ASP A 1 102 ? -2.790 3.614 -19.031 1.00 97.81 102 ASP A CA 1
ATOM 813 C C . ASP A 1 102 ? -2.485 2.645 -20.184 1.00 97.81 102 ASP A C 1
ATOM 815 O O . ASP A 1 102 ? -2.053 3.053 -21.266 1.00 97.81 102 ASP A O 1
ATOM 819 N N . TYR A 1 103 ? -2.659 1.349 -19.931 1.00 98.00 103 TYR A N 1
ATOM 820 C CA . TYR A 1 103 ? -2.504 0.296 -20.931 1.00 98.00 103 TYR A CA 1
ATOM 821 C C . TYR A 1 103 ? -3.812 0.068 -21.689 1.00 98.00 103 TYR A C 1
ATOM 823 O O . TYR A 1 103 ? -4.881 -0.037 -21.089 1.00 98.00 103 TYR A O 1
ATOM 831 N N . ASP A 1 104 ? -3.725 -0.103 -23.009 1.00 97.56 104 ASP A N 1
ATOM 832 C CA . ASP A 1 104 ? -4.855 -0.600 -23.794 1.00 97.56 104 ASP A CA 1
ATOM 833 C C . ASP A 1 104 ? -4.976 -2.119 -23.616 1.00 97.56 104 ASP A C 1
ATOM 835 O O . ASP A 1 104 ? -4.353 -2.899 -24.336 1.00 97.56 104 ASP A O 1
ATOM 839 N N . TYR A 1 105 ? -5.789 -2.535 -22.642 1.00 96.44 105 TYR A N 1
ATOM 840 C CA . TYR A 1 105 ? -6.008 -3.944 -22.306 1.00 96.44 105 TYR A CA 1
ATOM 841 C C . TYR A 1 105 ? -6.687 -4.763 -23.417 1.00 96.44 105 TYR A C 1
ATOM 843 O O . TYR A 1 105 ? -6.717 -5.984 -23.314 1.00 96.44 105 TYR A O 1
ATOM 851 N N . THR A 1 106 ? -7.172 -4.142 -24.503 1.00 96.94 106 THR A N 1
ATOM 852 C CA . THR A 1 106 ? -7.596 -4.890 -25.705 1.00 96.94 106 THR A CA 1
ATOM 853 C C . THR A 1 106 ? -6.412 -5.443 -26.504 1.00 96.94 106 THR A C 1
ATOM 855 O O . THR A 1 106 ? -6.590 -6.305 -27.359 1.00 96.94 106 THR A O 1
ATOM 858 N N . GLN A 1 107 ? -5.203 -4.956 -26.214 1.00 97.12 107 GLN A N 1
ATOM 859 C CA . GLN A 1 107 ? -3.950 -5.332 -26.866 1.00 97.12 107 GLN A CA 1
ATOM 860 C C . GLN A 1 107 ? -2.970 -5.985 -25.886 1.00 97.12 107 GLN A C 1
ATOM 862 O O . GLN A 1 107 ? -1.772 -6.025 -26.159 1.00 97.12 107 GLN A O 1
ATOM 867 N N . VAL A 1 108 ? -3.462 -6.434 -24.729 1.00 97.62 108 VAL A N 1
ATOM 868 C CA . VAL A 1 108 ? -2.686 -7.163 -23.725 1.00 97.62 108 VAL A CA 1
ATOM 869 C C . VAL A 1 108 ? -3.160 -8.609 -23.722 1.00 97.62 108 VAL A C 1
ATOM 871 O O . VAL A 1 108 ? -4.341 -8.879 -23.513 1.00 97.62 108 VAL A O 1
ATOM 874 N N . GLU A 1 109 ? -2.235 -9.540 -23.919 1.00 97.81 109 GLU A N 1
ATOM 875 C CA . GLU A 1 109 ? -2.519 -10.972 -23.938 1.00 97.81 109 GLU A CA 1
ATOM 876 C C . GLU A 1 109 ? -1.915 -11.652 -22.710 1.00 97.81 109 GLU A C 1
ATOM 878 O O . GLU A 1 109 ? -0.736 -11.466 -22.389 1.00 97.81 109 GLU A O 1
ATOM 883 N N . PHE A 1 110 ? -2.722 -12.477 -22.042 1.00 97.38 110 PHE A N 1
ATOM 884 C CA . PHE A 1 110 ? -2.308 -13.289 -20.903 1.00 97.38 110 PHE A CA 1
ATOM 885 C C . PHE A 1 110 ? -2.544 -14.777 -21.180 1.00 97.38 110 PHE A C 1
ATOM 887 O O . PHE A 1 110 ? -3.569 -15.151 -21.745 1.00 97.38 110 PHE A O 1
ATOM 894 N N . ASP A 1 111 ? -1.629 -15.619 -20.705 1.00 96.25 111 ASP A N 1
ATOM 895 C CA . ASP A 1 111 ? -1.815 -17.062 -20.544 1.00 96.25 111 ASP A CA 1
ATOM 896 C C . ASP A 1 111 ? -1.877 -17.367 -19.041 1.00 96.25 111 ASP A C 1
ATOM 898 O O . ASP A 1 111 ? -0.865 -17.363 -18.328 1.00 96.25 111 ASP A O 1
ATOM 902 N N . GLY A 1 112 ? -3.096 -17.493 -18.515 1.00 94.19 112 GLY A N 1
ATOM 903 C CA . GLY A 1 112 ? -3.341 -17.501 -17.074 1.00 94.19 112 GLY A CA 1
ATOM 904 C C . GLY A 1 112 ? -2.863 -16.202 -16.409 1.00 94.19 112 GLY A C 1
ATOM 905 O O . GLY A 1 112 ? -3.406 -15.129 -16.661 1.00 94.19 112 GLY A O 1
ATOM 906 N N . ASN A 1 113 ? -1.841 -16.299 -15.552 1.00 92.44 113 ASN A N 1
ATOM 907 C CA . ASN A 1 113 ? -1.212 -15.147 -14.884 1.00 92.44 113 ASN A CA 1
ATOM 908 C C . ASN A 1 113 ? 0.048 -14.638 -15.606 1.00 92.44 113 ASN A C 1
ATOM 910 O O . ASN A 1 113 ? 0.686 -13.694 -15.138 1.00 92.44 113 ASN A O 1
ATOM 914 N N . ARG A 1 114 ? 0.448 -15.270 -16.715 1.00 93.81 114 ARG A N 1
ATOM 915 C CA . ARG A 1 114 ? 1.649 -14.902 -17.462 1.00 93.81 114 ARG A CA 1
ATOM 916 C C . ARG A 1 114 ? 1.296 -13.892 -18.546 1.00 93.81 114 ARG A C 1
ATOM 918 O O . ARG A 1 114 ? 0.475 -14.176 -19.408 1.00 93.81 114 ARG A O 1
ATOM 925 N N . LEU A 1 115 ? 1.958 -12.741 -18.531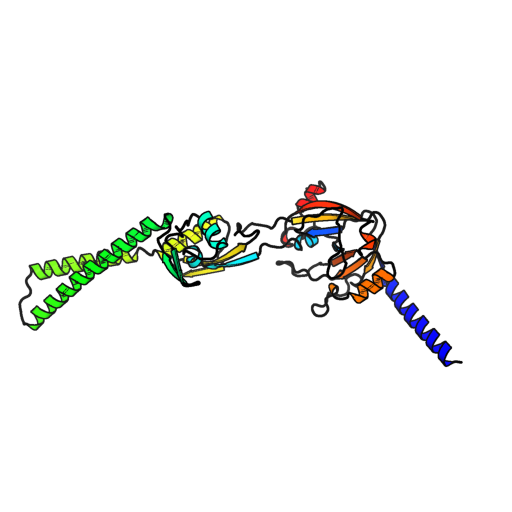 1.00 96.75 115 LEU A N 1
ATOM 926 C CA . LEU A 1 115 ? 1.899 -11.774 -19.625 1.00 96.75 115 LEU A CA 1
ATOM 927 C C . LEU A 1 115 ? 2.618 -12.340 -20.861 1.00 96.75 115 LEU A C 1
ATOM 929 O O . LEU A 1 115 ? 3.783 -12.734 -20.767 1.00 96.75 115 LEU A O 1
ATOM 933 N N . ILE A 1 116 ? 1.921 -12.398 -21.996 1.00 97.75 116 ILE A N 1
ATOM 934 C CA . ILE A 1 116 ? 2.426 -12.944 -23.266 1.00 97.75 116 ILE A CA 1
ATOM 935 C C . ILE A 1 116 ? 2.853 -11.827 -24.209 1.00 97.75 116 ILE A C 1
ATOM 937 O O . ILE A 1 116 ? 3.969 -11.849 -24.727 1.00 97.75 116 ILE A O 1
ATOM 941 N N . SER A 1 117 ? 1.985 -10.840 -24.414 1.00 96.94 117 SER A N 1
ATOM 942 C CA . SER A 1 117 ? 2.247 -9.715 -25.304 1.00 96.94 117 SER A CA 1
ATOM 943 C C . SER A 1 117 ? 1.493 -8.472 -24.830 1.00 96.94 117 SER A C 1
ATOM 945 O O . SER A 1 117 ? 0.487 -8.569 -24.125 1.00 96.94 117 SER A O 1
ATOM 947 N N . TYR A 1 118 ? 2.018 -7.292 -25.157 1.00 97.69 118 TYR A N 1
ATOM 948 C CA . TYR A 1 118 ? 1.352 -6.018 -24.902 1.00 97.69 118 TYR A CA 1
ATOM 949 C C . TYR A 1 118 ? 1.927 -4.903 -25.774 1.00 97.69 118 TYR A C 1
ATOM 951 O O . TYR A 1 118 ? 3.054 -4.999 -26.266 1.00 97.69 118 TYR A O 1
ATOM 959 N N . LYS A 1 119 ? 1.171 -3.810 -25.920 1.00 96.56 119 LYS A N 1
ATOM 960 C CA . LYS A 1 119 ? 1.715 -2.530 -26.389 1.00 96.56 119 LYS A CA 1
ATOM 961 C C . LYS A 1 119 ? 2.033 -1.608 -25.226 1.00 96.56 119 LYS A C 1
ATOM 963 O O . LYS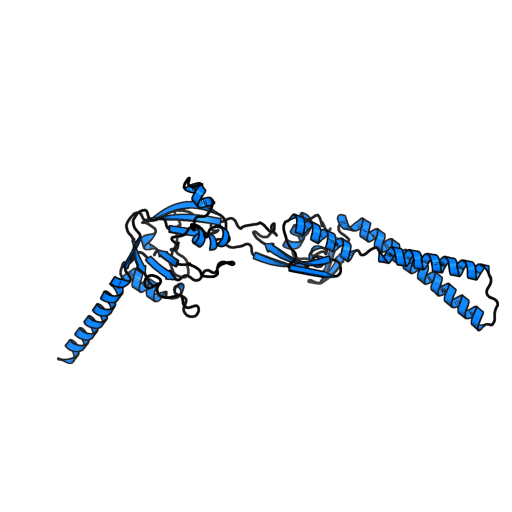 A 1 119 ? 1.307 -1.559 -24.237 1.00 96.56 119 LYS A O 1
ATOM 968 N N . GLU A 1 120 ? 3.099 -0.832 -25.391 1.00 97.75 120 GLU A N 1
ATOM 969 C CA . GLU A 1 120 ? 3.531 0.144 -24.396 1.00 97.75 120 GLU A CA 1
ATOM 970 C C . GLU A 1 120 ? 2.453 1.187 -24.097 1.00 97.75 120 GLU A C 1
ATOM 972 O O . GLU A 1 120 ? 1.792 1.717 -25.008 1.00 97.75 120 GLU A O 1
ATOM 977 N N . ALA A 1 121 ? 2.338 1.521 -22.808 1.00 97.88 121 ALA A N 1
ATOM 978 C CA . ALA A 1 121 ? 1.522 2.634 -22.352 1.00 97.88 121 ALA A CA 1
ATOM 979 C C . ALA A 1 121 ? 1.971 3.924 -23.069 1.00 97.88 121 ALA A C 1
ATOM 981 O O . ALA A 1 121 ? 3.170 4.098 -23.315 1.00 97.88 121 ALA A O 1
ATOM 982 N N . PRO A 1 122 ? 1.052 4.853 -23.398 1.00 98.19 122 PRO A N 1
ATOM 983 C CA . PRO A 1 122 ? 1.384 6.067 -24.145 1.00 98.19 122 PRO A CA 1
ATOM 984 C C . PRO A 1 122 ? 2.573 6.845 -23.571 1.00 98.19 122 PRO A C 1
ATOM 986 O O . PRO A 1 122 ? 3.413 7.315 -24.329 1.00 98.19 122 PRO A O 1
ATOM 989 N N . ILE A 1 123 ? 2.691 6.901 -22.241 1.00 98.12 123 ILE A N 1
ATOM 990 C CA . ILE A 1 123 ? 3.771 7.602 -21.536 1.00 98.12 123 ILE A CA 1
ATOM 991 C C . ILE A 1 123 ? 5.170 7.002 -21.775 1.00 98.12 123 ILE A C 1
ATOM 993 O O . ILE A 1 123 ? 6.166 7.709 -21.658 1.00 98.12 123 ILE A O 1
ATOM 997 N N . PHE A 1 124 ? 5.267 5.720 -22.142 1.00 98.19 124 PHE A N 1
ATOM 998 C CA . PHE A 1 124 ? 6.537 5.028 -22.406 1.00 98.19 124 PHE A CA 1
ATOM 999 C C . PHE A 1 124 ? 6.827 4.837 -23.898 1.00 98.19 124 PHE A C 1
ATOM 1001 O O . PHE A 1 124 ? 7.920 4.400 -24.265 1.00 98.19 124 PHE A O 1
ATOM 1008 N N . ARG A 1 125 ? 5.862 5.152 -24.768 1.00 96.94 125 ARG A N 1
ATOM 1009 C CA . ARG A 1 125 ? 5.893 4.784 -26.186 1.00 96.94 125 ARG A CA 1
ATOM 1010 C C . ARG A 1 125 ? 7.063 5.408 -26.937 1.00 96.94 125 ARG A C 1
ATOM 1012 O O . ARG A 1 125 ? 7.782 4.685 -27.617 1.00 96.94 125 ARG A O 1
ATOM 1019 N N . ASP A 1 126 ? 7.280 6.710 -26.788 1.00 97.44 126 ASP A N 1
ATOM 1020 C CA . ASP A 1 126 ? 8.338 7.413 -27.524 1.00 97.44 126 ASP A CA 1
ATOM 1021 C C . ASP A 1 126 ? 9.728 6.909 -27.120 1.00 97.44 126 ASP A C 1
ATOM 1023 O O . ASP A 1 126 ? 10.584 6.664 -27.972 1.00 97.44 126 ASP A O 1
ATOM 1027 N N . TYR A 1 127 ? 9.930 6.669 -25.820 1.00 97.62 127 TYR A N 1
ATOM 1028 C CA . TYR A 1 127 ? 11.179 6.105 -25.316 1.00 97.62 127 TYR A CA 1
ATOM 1029 C C . TYR A 1 127 ? 11.390 4.679 -25.840 1.00 97.62 127 TYR A C 1
ATOM 1031 O O . TYR A 1 127 ? 12.467 4.364 -26.342 1.00 97.62 127 TYR A O 1
ATOM 1039 N N . SER A 1 128 ? 10.358 3.829 -25.787 1.00 97.38 128 SER A N 1
ATOM 1040 C CA . SER A 1 128 ? 10.412 2.460 -26.316 1.00 97.38 128 SER A CA 1
ATOM 1041 C C . SER A 1 128 ? 10.703 2.430 -27.821 1.00 97.38 128 SER A C 1
ATOM 1043 O O . SER A 1 128 ? 11.572 1.680 -28.266 1.00 97.38 128 SER A O 1
ATOM 1045 N N . ASN A 1 129 ? 10.069 3.309 -28.604 1.00 97.44 129 ASN A N 1
ATOM 1046 C CA . ASN A 1 129 ? 10.335 3.447 -30.036 1.00 97.44 129 ASN A CA 1
ATOM 1047 C C . ASN A 1 129 ? 11.802 3.800 -30.304 1.00 97.44 129 ASN A C 1
ATOM 1049 O O . ASN A 1 129 ? 12.446 3.123 -31.102 1.00 97.44 129 ASN A O 1
ATOM 1053 N N . LYS A 1 130 ? 12.365 4.780 -29.584 1.00 97.62 130 LYS A N 1
ATOM 1054 C CA . LYS A 1 130 ? 13.781 5.158 -29.717 1.00 97.62 130 LYS A CA 1
ATOM 1055 C C . LYS A 1 130 ? 14.729 4.006 -29.363 1.00 97.62 130 LYS A C 1
ATOM 1057 O O . LYS A 1 130 ? 15.719 3.804 -30.066 1.00 97.62 130 LYS A O 1
ATOM 1062 N N . VAL A 1 131 ? 14.432 3.233 -28.313 1.00 97.50 131 VAL A N 1
ATOM 1063 C CA . VAL A 1 131 ? 15.214 2.032 -27.961 1.00 97.50 131 VAL A CA 1
ATOM 1064 C C . VAL A 1 131 ? 15.150 0.993 -29.081 1.00 97.50 131 VAL A C 1
ATOM 1066 O O . VAL A 1 131 ? 16.180 0.462 -29.490 1.00 97.50 131 VAL A O 1
ATOM 1069 N N . ASN A 1 132 ? 13.963 0.736 -29.630 1.00 97.12 132 ASN A N 1
ATOM 1070 C CA . ASN A 1 132 ? 13.789 -0.217 -30.724 1.00 97.12 132 ASN A CA 1
ATOM 1071 C C . ASN A 1 132 ? 14.526 0.226 -31.995 1.00 97.12 132 ASN A C 1
ATOM 1073 O O . ASN A 1 132 ? 15.233 -0.575 -32.603 1.00 97.12 132 ASN A O 1
ATOM 1077 N N . GLU A 1 133 ? 14.419 1.500 -32.375 1.00 97.69 133 GLU A N 1
ATOM 1078 C CA . GLU A 1 133 ? 15.143 2.076 -33.513 1.00 97.69 133 GLU A CA 1
ATOM 1079 C C . GLU A 1 133 ? 16.661 1.907 -33.378 1.00 97.69 133 GLU A C 1
ATOM 1081 O O . GLU A 1 133 ? 17.319 1.481 -34.332 1.00 97.69 133 GLU A O 1
ATOM 1086 N N . LEU A 1 134 ? 17.211 2.190 -32.191 1.00 97.81 134 LEU A N 1
ATOM 1087 C CA . LEU A 1 134 ? 18.634 2.012 -31.903 1.00 97.81 134 LEU A CA 1
ATOM 1088 C C . LEU A 1 134 ? 19.045 0.541 -31.941 1.00 97.81 134 LEU A C 1
ATOM 1090 O O . LEU A 1 134 ? 20.039 0.218 -32.588 1.00 97.81 134 LEU A O 1
ATOM 1094 N N . ASN A 1 135 ? 18.265 -0.356 -31.337 1.00 97.62 135 ASN A N 1
ATOM 1095 C CA . ASN A 1 135 ? 18.524 -1.794 -31.395 1.00 97.62 135 ASN A CA 1
ATOM 1096 C C . ASN A 1 135 ? 18.579 -2.296 -32.844 1.00 97.62 135 ASN A C 1
ATOM 1098 O O . ASN A 1 135 ? 19.528 -2.983 -33.225 1.00 97.62 135 ASN A O 1
ATOM 1102 N N . TYR A 1 136 ? 17.618 -1.906 -33.687 1.00 97.94 136 TYR A N 1
ATOM 1103 C CA . TYR A 1 136 ? 17.634 -2.276 -35.103 1.00 97.94 136 TYR A CA 1
ATOM 1104 C C . TYR A 1 136 ? 18.835 -1.689 -35.850 1.00 97.94 136 TYR A C 1
ATOM 1106 O O . TYR A 1 136 ? 19.416 -2.368 -36.697 1.00 97.94 136 TYR A O 1
ATOM 1114 N N . ALA A 1 137 ? 19.223 -0.445 -35.558 1.00 98.12 137 ALA A N 1
ATOM 1115 C CA . ALA A 1 137 ? 20.396 0.176 -36.167 1.00 98.12 137 ALA A CA 1
ATOM 1116 C C . ALA A 1 137 ? 21.694 -0.552 -35.778 1.00 98.12 137 ALA A C 1
ATOM 1118 O O . ALA A 1 137 ? 22.491 -0.871 -36.660 1.00 98.12 137 ALA A O 1
ATOM 1119 N N . VAL A 1 138 ? 21.865 -0.889 -34.494 1.00 98.19 138 VAL A N 1
ATOM 1120 C CA . VAL A 1 138 ? 23.013 -1.659 -33.986 1.00 98.19 138 VAL A CA 1
ATOM 1121 C C . VAL A 1 138 ? 23.092 -3.026 -34.662 1.00 98.19 138 VAL A C 1
ATOM 1123 O O . VAL A 1 138 ? 24.148 -3.392 -35.170 1.00 98.19 138 VAL A O 1
ATOM 1126 N N . VAL A 1 139 ? 21.977 -3.763 -34.731 1.00 98.06 139 VAL A N 1
ATOM 1127 C CA . VAL A 1 139 ? 21.934 -5.094 -35.363 1.00 98.06 139 VAL A CA 1
ATOM 1128 C C . VAL A 1 139 ? 22.294 -5.022 -36.849 1.00 98.06 139 VAL A C 1
ATOM 1130 O O . VAL A 1 139 ? 23.063 -5.856 -37.335 1.00 98.06 139 VAL A O 1
ATOM 1133 N N . ARG A 1 140 ? 21.789 -4.020 -37.581 1.00 98.25 140 ARG A N 1
ATOM 1134 C CA . ARG A 1 140 ? 22.146 -3.821 -38.996 1.00 98.25 140 ARG A CA 1
ATOM 1135 C C . ARG A 1 140 ? 23.631 -3.504 -39.175 1.00 98.25 140 ARG A C 1
ATOM 1137 O O . ARG A 1 140 ? 24.268 -4.126 -40.023 1.00 98.25 140 ARG A O 1
ATOM 1144 N N . ALA A 1 141 ? 24.177 -2.584 -38.377 1.00 98.12 141 ALA A N 1
ATOM 1145 C CA . ALA A 1 141 ? 25.592 -2.216 -38.438 1.00 98.12 141 ALA A CA 1
ATOM 1146 C C . ALA A 1 141 ? 26.496 -3.416 -38.106 1.00 98.12 141 ALA A C 1
ATOM 1148 O O . ALA A 1 141 ? 27.419 -3.715 -38.859 1.00 98.12 141 ALA A O 1
ATOM 1149 N N . TYR A 1 142 ? 26.160 -4.172 -37.056 1.00 98.25 142 TYR A N 1
ATOM 1150 C CA . TYR A 1 142 ? 26.869 -5.393 -36.673 1.00 98.25 142 TYR A CA 1
ATOM 1151 C C . TYR A 1 142 ? 26.845 -6.460 -37.773 1.00 98.25 142 TYR A C 1
ATOM 1153 O O . TYR A 1 142 ? 27.874 -7.053 -38.084 1.00 98.25 142 TYR A O 1
ATOM 1161 N N . THR A 1 143 ? 25.683 -6.694 -38.392 1.00 98.31 143 THR A N 1
ATOM 1162 C CA . THR A 1 143 ? 25.547 -7.684 -39.474 1.00 98.31 143 THR A CA 1
ATOM 1163 C C . THR A 1 143 ? 26.444 -7.318 -40.654 1.00 98.31 143 THR A C 1
ATOM 1165 O O . THR A 1 143 ? 27.198 -8.161 -41.137 1.00 98.31 143 THR A O 1
ATOM 1168 N N . LYS A 1 144 ? 26.431 -6.041 -41.063 1.00 98.25 144 LYS A N 1
ATOM 1169 C CA . LYS A 1 144 ? 27.293 -5.536 -42.136 1.00 98.25 144 LYS A CA 1
ATOM 1170 C C . LYS A 1 144 ? 28.774 -5.679 -41.780 1.00 98.25 144 LYS A C 1
ATOM 1172 O O . LYS A 1 144 ? 29.537 -6.186 -42.598 1.00 98.25 144 LYS A O 1
ATOM 1177 N N . LEU A 1 145 ? 29.164 -5.286 -40.565 1.00 98.31 145 LEU A N 1
ATOM 1178 C CA . LEU A 1 145 ? 30.538 -5.415 -40.079 1.00 98.31 145 LEU A CA 1
ATOM 1179 C C . LEU A 1 145 ? 31.005 -6.875 -40.112 1.00 98.31 145 LEU A C 1
ATOM 1181 O O . LEU A 1 145 ? 32.086 -7.168 -40.611 1.00 98.31 145 LEU A O 1
ATOM 1185 N N . ASN A 1 146 ? 30.166 -7.800 -39.644 1.00 98.31 146 ASN A N 1
ATOM 1186 C CA . ASN A 1 146 ? 30.466 -9.228 -39.623 1.00 98.31 146 ASN A CA 1
ATOM 1187 C C . ASN A 1 146 ? 30.627 -9.813 -41.036 1.00 98.31 146 ASN A C 1
ATOM 1189 O O . ASN A 1 146 ? 31.529 -10.613 -41.279 1.00 98.31 146 ASN A O 1
ATOM 1193 N N . ASP A 1 147 ? 29.786 -9.410 -41.987 1.00 98.44 147 ASP A N 1
ATOM 1194 C CA . ASP A 1 147 ? 29.908 -9.866 -43.374 1.00 98.44 147 ASP A CA 1
ATOM 1195 C C . ASP A 1 147 ? 31.160 -9.306 -44.058 1.00 98.44 147 ASP A C 1
ATOM 1197 O O . ASP A 1 147 ? 31.831 -10.026 -44.802 1.00 98.44 147 ASP A O 1
ATOM 1201 N N . MET A 1 148 ? 31.532 -8.056 -43.769 1.00 98.38 148 MET A N 1
ATOM 1202 C CA . MET A 1 148 ? 32.810 -7.503 -44.216 1.00 98.38 148 MET A CA 1
ATOM 1203 C C . MET A 1 148 ? 33.990 -8.228 -43.565 1.00 98.38 148 MET A C 1
ATOM 1205 O O . MET A 1 148 ? 34.936 -8.596 -44.254 1.00 98.38 148 MET A O 1
ATOM 1209 N N . HIS A 1 149 ? 33.917 -8.526 -42.270 1.00 98.25 149 HIS A N 1
ATOM 1210 C CA . HIS A 1 149 ? 34.954 -9.276 -41.569 1.00 98.25 149 HIS A CA 1
ATOM 1211 C C . HIS A 1 149 ? 35.182 -10.666 -42.183 1.00 98.25 149 HIS A C 1
ATOM 1213 O O . HIS A 1 149 ? 36.323 -11.075 -42.382 1.00 98.25 149 HIS A O 1
ATOM 1219 N N . LYS A 1 150 ? 34.116 -11.377 -42.576 1.00 98.31 150 LYS A N 1
ATOM 1220 C CA . LYS A 1 150 ? 34.244 -12.657 -43.297 1.00 98.31 150 LYS A CA 1
ATOM 1221 C C . LYS A 1 150 ? 34.979 -12.500 -44.628 1.00 98.31 150 LYS A C 1
ATOM 1223 O O . LYS A 1 150 ? 35.912 -13.255 -44.878 1.00 98.31 150 LYS A O 1
ATOM 1228 N N . LYS A 1 151 ? 34.610 -11.505 -45.444 1.00 97.88 151 LYS A N 1
ATOM 1229 C CA . LYS A 1 151 ? 35.284 -11.228 -46.726 1.00 97.88 151 LYS A CA 1
ATOM 1230 C C . LYS A 1 151 ? 36.754 -10.863 -46.533 1.00 97.88 151 LYS A C 1
ATOM 1232 O O . LYS A 1 151 ? 37.605 -11.343 -47.272 1.00 97.88 151 LYS A O 1
ATOM 1237 N N . PHE A 1 152 ? 37.054 -10.055 -45.517 1.00 97.12 152 PHE A N 1
ATOM 1238 C CA . PHE A 1 152 ? 38.424 -9.731 -45.129 1.00 97.12 152 PHE A CA 1
ATOM 1239 C C . PHE A 1 152 ? 39.231 -11.001 -44.827 1.00 97.12 152 PHE A C 1
ATOM 1241 O O . PHE A 1 152 ? 40.317 -11.191 -45.369 1.00 97.12 152 PHE A O 1
ATOM 1248 N N . LEU A 1 153 ? 38.671 -11.912 -44.022 1.00 97.56 153 LEU A N 1
ATOM 1249 C CA . LEU A 1 153 ? 39.305 -13.193 -43.702 1.00 97.56 153 LEU A CA 1
ATOM 1250 C C . LEU A 1 153 ? 39.464 -14.111 -44.923 1.00 97.56 153 LEU A C 1
ATOM 1252 O O . LEU A 1 153 ? 40.427 -14.872 -44.975 1.00 97.56 153 LEU A O 1
ATOM 1256 N N . GLU A 1 154 ? 38.535 -14.081 -45.879 1.00 97.44 154 GLU A N 1
ATOM 1257 C CA . GLU A 1 154 ? 38.637 -14.837 -47.134 1.00 97.44 154 GLU A CA 1
ATOM 1258 C C . GLU A 1 154 ? 39.787 -14.326 -48.010 1.00 97.44 154 GLU A C 1
ATOM 1260 O O . GLU A 1 154 ? 40.616 -15.135 -48.421 1.00 97.44 154 GLU A O 1
ATOM 1265 N N . MET A 1 155 ? 39.887 -13.007 -48.223 1.00 97.19 155 MET A N 1
ATOM 1266 C CA . MET A 1 155 ? 40.997 -12.390 -48.969 1.00 97.19 155 MET A CA 1
ATOM 1267 C C . MET A 1 155 ? 42.341 -12.687 -48.300 1.00 97.19 155 MET A C 1
ATOM 1269 O O . MET A 1 155 ? 43.270 -13.154 -48.955 1.00 97.19 155 MET A O 1
ATOM 1273 N N . TYR A 1 156 ? 42.408 -12.532 -46.975 1.00 95.12 156 TYR A N 1
ATOM 1274 C CA . TYR A 1 156 ? 43.606 -12.839 -46.195 1.00 95.12 156 TYR A CA 1
ATOM 1275 C C . TYR A 1 156 ? 44.041 -14.307 -46.336 1.00 95.12 156 TYR A C 1
ATOM 1277 O O . TYR A 1 156 ? 45.213 -14.596 -46.555 1.00 95.12 156 TYR A O 1
ATOM 1285 N N . LYS A 1 157 ? 43.101 -15.260 -46.248 1.00 96.31 157 LYS A N 1
ATOM 1286 C CA . LYS A 1 157 ? 43.395 -16.696 -46.424 1.00 96.31 157 LYS A CA 1
ATOM 1287 C C . LYS A 1 157 ? 43.802 -17.057 -47.850 1.00 96.31 157 LYS A C 1
ATOM 1289 O O . LYS A 1 157 ? 44.492 -18.055 -48.037 1.00 96.31 157 LYS A O 1
ATOM 1294 N N . ALA A 1 158 ? 43.333 -16.297 -48.833 1.00 96.69 158 ALA A N 1
ATOM 1295 C CA . ALA A 1 158 ? 43.658 -16.482 -50.238 1.00 96.69 158 ALA A CA 1
ATOM 1296 C C . ALA A 1 158 ? 44.967 -15.787 -50.657 1.00 96.69 158 ALA A C 1
ATOM 1298 O O . ALA A 1 158 ? 45.295 -15.842 -51.840 1.00 96.69 158 ALA A O 1
ATOM 1299 N N . ASP A 1 159 ? 45.691 -15.153 -49.721 1.00 95.81 159 ASP A N 1
ATOM 1300 C CA . ASP A 1 159 ? 46.885 -14.334 -49.990 1.00 95.81 159 ASP A CA 1
ATOM 1301 C C . ASP A 1 159 ? 46.608 -13.222 -51.023 1.00 95.81 159 ASP A C 1
ATOM 1303 O O . ASP A 1 159 ? 47.407 -12.935 -51.910 1.00 95.81 159 ASP A O 1
ATOM 1307 N N . GLN A 1 160 ? 45.405 -12.639 -50.951 1.00 95.31 160 GLN A N 1
ATOM 1308 C CA . GLN A 1 160 ? 44.975 -11.534 -51.803 1.00 95.31 160 GLN A CA 1
ATOM 1309 C C . GLN A 1 160 ? 45.195 -10.197 -51.097 1.00 95.31 160 GLN A C 1
ATOM 1311 O O . GLN A 1 160 ? 44.844 -10.045 -49.923 1.00 95.31 160 GLN A O 1
ATOM 1316 N N . ASP A 1 161 ? 45.691 -9.207 -51.843 1.00 96.06 161 ASP A N 1
ATOM 1317 C CA . ASP A 1 161 ? 45.724 -7.821 -51.384 1.00 96.06 161 ASP A CA 1
ATOM 1318 C C . ASP A 1 161 ? 44.299 -7.329 -51.111 1.00 96.06 161 ASP A C 1
ATOM 1320 O O . ASP A 1 161 ? 43.396 -7.471 -51.941 1.00 96.06 161 ASP A O 1
ATOM 1324 N N . VAL A 1 162 ? 44.095 -6.742 -49.932 1.00 95.81 162 VAL A N 1
ATOM 1325 C CA . VAL A 1 162 ? 42.813 -6.144 -49.560 1.00 95.81 162 VAL A CA 1
ATOM 1326 C C . VAL A 1 162 ? 42.749 -4.737 -50.156 1.00 95.81 162 VAL A C 1
ATOM 1328 O O . VAL A 1 162 ? 43.619 -3.927 -49.842 1.00 95.81 162 VAL A O 1
ATOM 1331 N N . PRO A 1 163 ? 41.734 -4.416 -50.975 1.00 97.38 163 PRO A N 1
ATOM 1332 C CA . PRO A 1 163 ? 41.603 -3.084 -51.554 1.00 97.38 163 PRO A CA 1
ATOM 1333 C C . PRO A 1 163 ? 41.498 -1.977 -50.490 1.00 97.38 163 PRO A C 1
ATOM 1335 O O . PRO A 1 163 ? 40.811 -2.142 -49.479 1.00 97.38 163 PRO A O 1
ATOM 1338 N N . ASP A 1 164 ? 42.141 -0.830 -50.729 1.00 97.50 164 ASP A N 1
ATOM 1339 C CA . ASP A 1 164 ? 42.116 0.311 -49.799 1.00 97.50 164 ASP A CA 1
ATOM 1340 C C . ASP A 1 164 ? 40.686 0.825 -49.550 1.00 97.50 164 ASP A C 1
ATOM 1342 O O . ASP A 1 164 ? 40.308 1.102 -48.412 1.00 97.50 164 ASP A O 1
ATOM 1346 N N . ASP A 1 165 ? 39.851 0.876 -50.592 1.00 97.69 165 ASP A N 1
ATOM 1347 C CA . ASP A 1 165 ? 38.444 1.283 -50.498 1.00 97.69 165 ASP A CA 1
ATOM 1348 C C . ASP A 1 165 ? 37.615 0.325 -49.624 1.00 97.69 165 ASP A C 1
ATOM 1350 O O . ASP A 1 165 ? 36.719 0.751 -48.888 1.00 97.69 165 ASP A O 1
ATOM 1354 N N . PHE A 1 166 ? 37.945 -0.969 -49.638 1.00 97.56 166 PHE A N 1
ATOM 1355 C CA . PHE A 1 166 ? 37.354 -1.949 -48.735 1.00 97.56 166 PHE A CA 1
ATOM 1356 C C . PHE A 1 166 ? 37.753 -1.688 -47.276 1.00 97.56 166 PHE A C 1
ATOM 1358 O O . PHE A 1 166 ? 36.895 -1.767 -46.393 1.00 97.56 166 PHE A O 1
ATOM 1365 N N . LEU A 1 167 ? 39.027 -1.377 -47.006 1.00 97.50 167 LEU A N 1
ATOM 1366 C CA . LEU A 1 167 ? 39.508 -1.060 -45.655 1.00 97.50 167 LEU A CA 1
ATOM 1367 C C . LEU A 1 167 ? 38.883 0.232 -45.113 1.00 97.50 167 LEU A C 1
ATOM 1369 O O . LEU A 1 167 ? 38.486 0.279 -43.945 1.00 97.50 167 LEU A O 1
ATOM 1373 N N . GLU A 1 168 ? 38.750 1.259 -45.955 1.00 97.88 168 GLU A N 1
ATOM 1374 C CA . GLU A 1 168 ? 38.059 2.504 -45.606 1.00 97.88 168 GLU A CA 1
ATOM 1375 C C . GLU A 1 168 ? 36.591 2.249 -45.247 1.00 97.88 168 GLU A C 1
ATOM 1377 O O . GLU A 1 168 ? 36.109 2.710 -44.207 1.00 97.88 168 GLU A O 1
ATOM 1382 N N . GLU A 1 169 ? 35.886 1.463 -46.065 1.00 97.88 169 GLU A N 1
ATOM 1383 C CA . GLU A 1 169 ? 34.498 1.096 -45.796 1.00 97.88 169 GLU A CA 1
ATOM 1384 C C . GLU A 1 169 ? 34.361 0.244 -44.528 1.00 97.88 169 GLU A C 1
ATOM 1386 O O . GLU A 1 169 ? 33.431 0.457 -43.746 1.00 97.88 169 GLU A O 1
ATOM 1391 N N . TYR A 1 170 ? 35.288 -0.692 -44.295 1.00 97.94 170 TYR A N 1
ATOM 1392 C CA . TYR A 1 170 ? 35.300 -1.546 -43.106 1.00 97.94 170 TYR A CA 1
ATOM 1393 C C . TYR A 1 170 ? 35.377 -0.688 -41.846 1.00 97.94 170 TYR A C 1
ATOM 1395 O O . TYR A 1 170 ? 34.525 -0.798 -40.963 1.00 97.94 170 TYR A O 1
ATOM 1403 N N . LYS A 1 171 ? 36.357 0.221 -41.805 1.00 98.06 171 LYS A N 1
ATOM 1404 C CA . LYS A 1 171 ? 36.566 1.130 -40.679 1.00 98.06 171 LYS A CA 1
ATOM 1405 C C . LYS A 1 171 ? 35.358 2.039 -40.454 1.00 98.06 171 LYS A C 1
ATOM 1407 O O . LYS A 1 171 ? 34.928 2.216 -39.320 1.00 98.06 171 LYS A O 1
ATOM 1412 N N . ARG A 1 172 ? 34.752 2.562 -41.526 1.00 98.50 172 ARG A N 1
ATOM 1413 C CA . ARG A 1 172 ? 33.535 3.384 -41.433 1.00 98.50 172 ARG A CA 1
ATOM 1414 C C . ARG A 1 172 ? 32.380 2.631 -40.768 1.00 98.50 172 ARG A C 1
ATOM 1416 O O . ARG A 1 172 ? 31.679 3.196 -39.930 1.00 98.50 172 ARG A O 1
ATOM 1423 N N . VAL A 1 173 ? 32.170 1.372 -41.149 1.00 98.12 173 VAL A N 1
ATOM 1424 C CA . VAL A 1 173 ? 31.105 0.526 -40.588 1.00 98.12 173 VAL A CA 1
ATOM 1425 C C . VAL A 1 173 ? 31.405 0.140 -39.137 1.00 98.12 173 VAL A C 1
ATOM 1427 O O . VAL A 1 173 ? 30.489 0.115 -38.316 1.00 98.12 173 VAL A O 1
ATOM 1430 N N . GLU A 1 174 ? 32.670 -0.121 -38.807 1.00 98.31 174 GLU A N 1
ATOM 1431 C CA . GLU A 1 174 ? 33.128 -0.381 -37.439 1.00 98.31 174 GLU A CA 1
ATOM 1432 C C . GLU A 1 174 ? 32.883 0.826 -36.518 1.00 98.31 174 GLU A C 1
ATOM 1434 O O . GLU A 1 174 ? 32.251 0.690 -35.465 1.00 98.31 174 GLU A O 1
ATOM 1439 N N . ASP A 1 175 ? 33.283 2.023 -36.955 1.00 98.38 175 ASP A N 1
ATOM 1440 C CA . ASP A 1 175 ? 33.054 3.280 -36.237 1.00 98.38 175 ASP A CA 1
ATOM 1441 C C . ASP A 1 175 ? 31.550 3.551 -36.036 1.00 98.38 175 ASP A C 1
ATOM 1443 O O . ASP A 1 175 ? 31.110 3.939 -34.947 1.00 98.38 175 ASP A O 1
ATOM 1447 N N . GLU A 1 176 ? 30.728 3.314 -37.067 1.00 98.19 176 GLU A N 1
ATOM 1448 C CA . GLU A 1 176 ? 29.271 3.450 -36.978 1.00 98.19 176 GLU A CA 1
ATOM 1449 C C . GLU A 1 176 ? 28.665 2.472 -35.961 1.00 98.19 176 GLU A C 1
ATOM 1451 O O . GLU A 1 176 ? 27.847 2.886 -35.130 1.00 98.19 176 GLU A O 1
ATOM 1456 N N . TYR A 1 177 ? 29.077 1.200 -35.994 1.00 98.38 177 TYR A N 1
ATOM 1457 C CA . TYR A 1 177 ? 28.632 0.183 -35.042 1.00 98.38 177 TYR A CA 1
ATOM 1458 C C . TYR A 1 177 ? 28.953 0.598 -33.603 1.00 98.38 177 TYR A C 1
ATOM 1460 O O . TYR A 1 177 ? 28.046 0.645 -32.770 1.00 98.38 177 TYR A O 1
ATOM 1468 N N . HIS A 1 178 ? 30.198 0.979 -33.309 1.00 98.19 178 HIS A N 1
ATOM 1469 C CA . HIS A 1 178 ? 30.595 1.378 -31.957 1.00 98.19 178 HIS A CA 1
ATOM 1470 C C . HIS A 1 178 ? 29.890 2.649 -31.477 1.00 98.19 178 HIS A C 1
ATOM 1472 O O . HIS A 1 178 ? 29.512 2.744 -30.301 1.00 98.19 178 HIS A O 1
ATOM 1478 N N . ARG A 1 179 ? 29.649 3.616 -32.372 1.00 98.31 179 ARG A N 1
ATOM 1479 C CA . ARG A 1 179 ? 28.856 4.814 -32.062 1.00 98.31 179 ARG A CA 1
ATOM 1480 C C . ARG A 1 179 ? 27.427 4.440 -31.670 1.00 98.31 179 ARG A C 1
ATOM 1482 O O . ARG A 1 179 ? 26.946 4.903 -30.635 1.00 98.31 179 ARG A O 1
ATOM 1489 N N . LEU A 1 180 ? 26.759 3.612 -32.474 1.00 98.00 180 LEU A N 1
ATOM 1490 C CA . LEU A 1 180 ? 25.388 3.161 -32.219 1.00 98.00 180 LEU A CA 1
ATOM 1491 C C . LEU A 1 180 ? 25.300 2.302 -30.958 1.00 98.00 180 LEU A C 1
ATOM 1493 O O . LEU A 1 180 ? 24.381 2.484 -30.167 1.00 98.00 180 LEU A O 1
ATOM 1497 N N . GLU A 1 181 ? 26.261 1.408 -30.729 1.00 97.75 181 GLU A N 1
ATOM 1498 C CA . GLU A 1 181 ? 26.320 0.572 -29.530 1.00 97.75 181 GLU A CA 1
ATOM 1499 C C . GLU A 1 181 ? 26.475 1.433 -28.266 1.00 97.75 181 GLU A C 1
ATOM 1501 O O . GLU A 1 181 ? 25.778 1.230 -27.269 1.00 97.75 181 GLU A O 1
ATOM 1506 N N . THR A 1 182 ? 27.345 2.445 -28.321 1.00 97.88 182 THR A N 1
ATOM 1507 C CA . THR A 1 182 ? 27.538 3.412 -27.232 1.00 97.88 182 THR A CA 1
ATOM 1508 C C . THR A 1 182 ? 26.286 4.250 -26.991 1.00 97.88 182 THR A C 1
ATOM 1510 O O . THR A 1 182 ? 25.933 4.502 -25.840 1.00 97.88 182 THR A O 1
ATOM 1513 N N . GLU A 1 183 ? 25.604 4.690 -28.051 1.00 96.75 183 GLU A N 1
ATOM 1514 C CA . GLU A 1 183 ? 24.328 5.402 -27.937 1.00 96.75 183 GLU A CA 1
ATOM 1515 C C . GLU A 1 183 ? 23.256 4.498 -27.318 1.00 96.75 183 GLU A C 1
ATOM 1517 O O . GLU A 1 183 ? 22.616 4.906 -26.354 1.00 96.75 183 GLU A O 1
ATOM 1522 N N . ASN A 1 184 ? 23.125 3.254 -27.785 1.00 96.62 184 ASN A N 1
ATOM 1523 C CA . ASN A 1 184 ? 22.144 2.285 -27.299 1.00 96.62 184 ASN A CA 1
ATOM 1524 C C . ASN A 1 184 ? 22.318 1.969 -25.808 1.00 96.62 184 ASN A C 1
ATOM 1526 O O . ASN A 1 184 ? 21.343 1.966 -25.065 1.00 96.62 184 ASN A O 1
ATOM 1530 N N . LYS A 1 185 ? 23.563 1.816 -25.332 1.00 95.38 185 LYS A N 1
ATOM 1531 C CA . LYS A 1 185 ? 23.879 1.590 -23.906 1.00 95.38 185 LYS A CA 1
ATOM 1532 C C . LYS A 1 185 ? 23.401 2.718 -22.980 1.00 95.38 185 LYS A C 1
ATOM 1534 O O . LYS A 1 185 ? 23.263 2.490 -21.780 1.00 95.38 185 LYS A O 1
ATOM 1539 N N . LYS A 1 186 ? 23.140 3.925 -23.504 1.00 95.75 186 LYS A N 1
ATOM 1540 C CA . LYS A 1 186 ? 22.577 5.041 -22.720 1.00 95.75 186 LYS A CA 1
ATOM 1541 C C . LYS A 1 186 ? 21.084 4.877 -22.450 1.00 95.75 186 LYS A C 1
ATOM 1543 O O . LYS A 1 186 ? 20.573 5.503 -21.522 1.00 95.75 186 LYS A O 1
ATOM 1548 N N . TYR A 1 187 ? 20.388 4.071 -23.248 1.00 95.94 187 TYR A N 1
ATOM 1549 C CA . TYR A 1 187 ? 18.954 3.870 -23.127 1.00 95.94 187 TYR A CA 1
ATOM 1550 C C . TYR A 1 187 ? 18.662 2.552 -22.420 1.00 95.94 187 TYR A C 1
ATOM 1552 O O . TYR A 1 187 ? 19.094 1.481 -22.833 1.00 95.94 187 TYR A O 1
ATOM 1560 N N . ASN A 1 188 ? 17.897 2.632 -21.339 1.00 96.00 188 ASN A N 1
ATOM 1561 C CA . ASN A 1 188 ? 17.453 1.467 -20.591 1.00 96.00 188 ASN A CA 1
ATOM 1562 C C . ASN A 1 188 ? 15.968 1.655 -20.286 1.00 96.00 188 ASN A C 1
ATOM 1564 O O . ASN A 1 188 ? 15.608 2.380 -19.358 1.00 96.00 188 ASN A O 1
ATOM 1568 N N . LEU A 1 189 ? 15.119 1.041 -21.118 1.00 96.31 189 LEU A N 1
ATOM 1569 C CA . LEU A 1 189 ? 13.664 1.183 -21.042 1.00 96.31 189 LEU A CA 1
ATOM 1570 C C . LEU A 1 189 ? 13.125 0.734 -19.680 1.00 96.31 189 LEU A C 1
ATOM 1572 O O . LEU A 1 189 ? 12.316 1.442 -19.089 1.00 96.31 189 LEU A O 1
ATOM 1576 N N . GLU A 1 190 ? 13.621 -0.383 -19.150 1.00 96.94 190 GLU A N 1
ATOM 1577 C CA . GLU A 1 190 ? 13.192 -0.895 -17.845 1.00 96.94 190 GLU A CA 1
ATOM 1578 C C . GLU A 1 190 ? 13.563 0.066 -16.716 1.00 96.94 190 GLU A C 1
ATOM 1580 O O . GLU A 1 190 ? 12.721 0.415 -15.890 1.00 96.94 190 GLU A O 1
ATOM 1585 N N . LYS A 1 191 ? 14.795 0.591 -16.724 1.00 97.25 191 LYS A N 1
ATOM 1586 C CA . LYS A 1 191 ? 15.205 1.618 -15.759 1.00 97.25 191 LYS A CA 1
ATOM 1587 C C . LYS A 1 191 ? 14.334 2.870 -15.874 1.00 97.25 191 LYS A C 1
ATOM 1589 O O . LYS A 1 191 ? 13.916 3.408 -14.856 1.00 97.25 191 LYS A O 1
ATOM 1594 N N . TYR A 1 192 ? 14.044 3.324 -17.091 1.00 98.12 192 TYR A N 1
ATOM 1595 C CA . TYR A 1 192 ? 13.200 4.495 -17.323 1.00 98.12 192 TYR A CA 1
ATOM 1596 C C . TYR A 1 192 ? 11.779 4.305 -16.768 1.00 98.12 192 TYR A C 1
ATOM 1598 O O . TYR A 1 192 ? 11.277 5.173 -16.050 1.00 98.12 192 TYR A O 1
ATOM 1606 N N . LYS A 1 193 ? 11.154 3.153 -17.037 1.00 98.31 193 LYS A N 1
ATOM 1607 C CA . LYS A 1 193 ? 9.835 2.801 -16.495 1.00 98.31 193 LYS A CA 1
ATOM 1608 C C . LYS A 1 193 ? 9.847 2.744 -14.965 1.00 98.31 193 LYS A C 1
ATOM 1610 O O . LYS A 1 193 ? 8.973 3.320 -14.317 1.00 98.31 193 LYS A O 1
ATOM 1615 N N . ASN A 1 194 ? 10.860 2.099 -14.389 1.00 98.50 194 ASN A N 1
ATOM 1616 C CA . ASN A 1 194 ? 11.027 2.003 -12.943 1.00 98.50 194 ASN A CA 1
ATOM 1617 C C . ASN A 1 194 ? 11.201 3.379 -12.295 1.00 98.50 194 ASN A C 1
ATOM 1619 O O . ASN A 1 194 ? 10.521 3.686 -11.320 1.00 98.50 194 ASN A O 1
ATOM 1623 N N . ASP A 1 195 ? 12.058 4.232 -12.860 1.00 98.44 195 ASP A N 1
ATOM 1624 C CA . ASP A 1 195 ? 12.278 5.594 -12.373 1.00 98.44 195 ASP A CA 1
ATOM 1625 C C . ASP A 1 195 ? 10.988 6.422 -12.420 1.00 98.44 195 ASP A C 1
ATOM 1627 O O . ASP A 1 195 ? 10.706 7.165 -11.479 1.00 98.44 195 ASP A O 1
ATOM 1631 N N . TYR A 1 196 ? 10.173 6.264 -13.469 1.00 98.62 196 TYR A N 1
ATOM 1632 C CA . TYR A 1 196 ? 8.863 6.906 -13.548 1.00 98.62 196 TYR A CA 1
ATOM 1633 C C . TYR A 1 196 ? 7.952 6.463 -12.398 1.00 98.62 196 TYR A C 1
ATOM 1635 O O . TYR A 1 196 ? 7.438 7.312 -11.670 1.00 98.62 196 TYR A O 1
ATOM 1643 N N . VAL A 1 197 ? 7.789 5.151 -12.190 1.00 98.56 197 VAL A N 1
ATOM 1644 C CA . VAL A 1 197 ? 6.984 4.608 -11.081 1.00 98.56 197 VAL A CA 1
ATOM 1645 C C . VAL A 1 197 ? 7.493 5.130 -9.737 1.00 98.56 197 VAL A C 1
ATOM 1647 O O . VAL A 1 197 ? 6.704 5.630 -8.937 1.00 98.56 197 VAL A O 1
ATOM 1650 N N . ASN A 1 198 ? 8.808 5.088 -9.511 1.00 98.62 198 ASN A N 1
ATOM 1651 C CA . ASN A 1 198 ? 9.433 5.568 -8.280 1.00 98.62 198 ASN A CA 1
ATOM 1652 C C . ASN A 1 198 ? 9.100 7.038 -8.005 1.00 98.62 198 ASN A C 1
ATOM 1654 O O . ASN A 1 198 ? 8.780 7.399 -6.874 1.00 98.62 198 ASN A O 1
ATOM 1658 N N . GLN A 1 199 ? 9.144 7.884 -9.037 1.00 98.50 199 GLN A N 1
ATOM 1659 C CA . GLN A 1 199 ? 8.783 9.295 -8.918 1.00 98.50 199 GLN A CA 1
ATOM 1660 C C . GLN A 1 199 ? 7.304 9.484 -8.568 1.00 98.50 199 GLN A C 1
ATOM 1662 O O . GLN A 1 199 ? 6.989 10.349 -7.752 1.00 98.50 199 GLN A O 1
ATOM 1667 N N . GLN A 1 200 ? 6.387 8.702 -9.151 1.00 98.44 200 GLN A N 1
ATOM 1668 C CA . GLN A 1 200 ? 4.963 8.808 -8.807 1.00 98.44 200 GLN A CA 1
ATOM 1669 C C . GLN A 1 200 ? 4.685 8.330 -7.378 1.00 98.44 200 GLN A C 1
ATOM 1671 O O . GLN A 1 200 ? 3.945 8.986 -6.650 1.00 98.44 200 GLN A O 1
ATOM 1676 N N . LEU A 1 201 ? 5.327 7.245 -6.939 1.00 98.25 201 LEU A N 1
ATOM 1677 C CA . LEU A 1 201 ? 5.192 6.749 -5.568 1.00 98.25 201 LEU A CA 1
ATOM 1678 C C . LEU A 1 201 ? 5.752 7.735 -4.538 1.00 98.25 201 LEU A C 1
ATOM 1680 O O . LEU A 1 201 ? 5.094 8.001 -3.533 1.00 98.25 201 LEU A O 1
ATOM 1684 N N . ALA A 1 202 ? 6.895 8.363 -4.823 1.00 97.94 202 ALA A N 1
ATOM 1685 C CA . ALA A 1 202 ? 7.448 9.415 -3.973 1.00 97.94 202 ALA A CA 1
ATOM 1686 C C . ALA A 1 202 ? 6.501 10.625 -3.847 1.00 97.94 202 ALA A C 1
ATOM 1688 O O . ALA A 1 202 ? 6.332 11.161 -2.754 1.00 97.94 202 ALA A O 1
ATOM 1689 N N . LYS A 1 203 ? 5.817 11.029 -4.931 1.00 97.62 203 LYS A N 1
ATOM 1690 C CA . LYS A 1 203 ? 4.793 12.097 -4.883 1.00 97.62 203 LYS A CA 1
ATOM 1691 C C . LYS A 1 203 ? 3.586 11.732 -4.018 1.00 97.62 203 LYS A C 1
ATOM 1693 O O . LYS A 1 203 ? 2.958 12.621 -3.456 1.00 97.62 203 LYS A O 1
ATOM 1698 N N . LEU A 1 204 ? 3.270 10.442 -3.905 1.00 96.94 204 LEU A N 1
ATOM 1699 C CA . LEU A 1 204 ? 2.230 9.922 -3.014 1.00 96.94 204 LEU A CA 1
ATOM 1700 C C . LEU A 1 204 ? 2.714 9.761 -1.559 1.00 96.94 204 LEU A C 1
ATOM 1702 O O . LEU A 1 204 ? 1.955 9.285 -0.715 1.00 96.94 204 LEU A O 1
ATOM 1706 N N . GLY A 1 205 ? 3.954 10.163 -1.263 1.00 97.62 205 GLY A N 1
ATOM 1707 C CA . GLY A 1 205 ? 4.559 10.129 0.068 1.00 97.62 205 GLY A CA 1
ATOM 1708 C C . GLY A 1 205 ? 5.189 8.790 0.446 1.00 97.62 205 GLY A C 1
ATOM 1709 O O . GLY A 1 205 ? 5.608 8.631 1.589 1.00 97.62 205 GLY A O 1
ATOM 1710 N N . TYR A 1 206 ? 5.249 7.821 -0.472 1.00 97.94 206 TYR A N 1
ATOM 1711 C CA . TYR A 1 206 ? 5.850 6.523 -0.181 1.00 97.94 206 TYR A CA 1
ATOM 1712 C C . TYR A 1 206 ? 7.373 6.603 -0.129 1.00 97.94 206 TYR A C 1
ATOM 1714 O O . TYR A 1 206 ? 8.006 7.315 -0.912 1.00 97.94 206 TYR A O 1
ATOM 1722 N N . THR A 1 207 ? 7.960 5.783 0.739 1.00 97.88 207 THR A N 1
ATOM 1723 C CA . THR A 1 207 ? 9.395 5.500 0.776 1.00 97.88 207 THR A CA 1
ATOM 1724 C C . THR A 1 207 ? 9.646 4.041 0.382 1.00 97.88 207 THR A C 1
ATOM 1726 O O . THR A 1 207 ? 8.849 3.161 0.721 1.00 97.88 207 THR A O 1
ATOM 1729 N N . PRO A 1 208 ? 10.718 3.751 -0.377 1.00 97.69 208 PRO A N 1
ATOM 1730 C CA . PRO A 1 208 ? 11.025 2.380 -0.753 1.00 97.69 208 PRO A CA 1
ATOM 1731 C C . PRO A 1 208 ? 11.522 1.595 0.466 1.00 97.69 208 PRO A C 1
ATOM 1733 O O . PRO A 1 208 ? 12.347 2.086 1.234 1.00 97.69 208 PRO A O 1
ATOM 1736 N N . ILE A 1 209 ? 11.074 0.346 0.600 1.00 97.56 209 ILE A N 1
ATOM 1737 C CA . ILE A 1 209 ? 11.598 -0.608 1.591 1.00 97.56 209 ILE A CA 1
ATOM 1738 C C . ILE A 1 209 ? 13.015 -1.046 1.194 1.00 97.56 209 ILE A C 1
ATOM 1740 O O . ILE A 1 209 ? 13.879 -1.262 2.038 1.00 97.56 209 ILE A O 1
ATOM 1744 N N . ASN A 1 210 ? 13.249 -1.206 -0.113 1.00 97.12 210 ASN A N 1
ATOM 1745 C CA . ASN A 1 210 ? 14.528 -1.633 -0.672 1.00 97.12 210 ASN A CA 1
ATOM 1746 C C . ASN A 1 210 ? 14.786 -0.919 -2.005 1.00 97.12 210 ASN A C 1
ATOM 1748 O O . ASN A 1 210 ? 13.895 -0.841 -2.854 1.00 97.12 210 ASN A O 1
ATOM 1752 N N . ILE A 1 211 ? 16.012 -0.429 -2.187 1.00 96.69 211 ILE A N 1
ATOM 1753 C CA . ILE A 1 211 ? 16.502 0.183 -3.421 1.00 96.69 211 ILE A CA 1
ATOM 1754 C C . ILE A 1 211 ? 17.173 -0.905 -4.271 1.00 96.69 211 ILE A C 1
ATOM 1756 O O . ILE A 1 211 ? 18.319 -1.283 -4.029 1.00 96.69 211 ILE A O 1
ATOM 1760 N N . GLY A 1 212 ? 16.456 -1.420 -5.271 1.00 93.56 212 GLY A N 1
ATOM 1761 C CA . GLY A 1 212 ? 17.001 -2.394 -6.218 1.00 93.56 212 GLY A CA 1
ATOM 1762 C C . GLY A 1 212 ? 17.865 -1.767 -7.316 1.00 93.56 212 GLY A C 1
ATOM 1763 O O . GLY A 1 212 ? 17.812 -0.564 -7.586 1.00 93.56 212 GLY A O 1
ATOM 1764 N N . SER A 1 213 ? 18.647 -2.606 -7.998 1.00 91.94 213 SER A N 1
ATOM 1765 C CA . SER A 1 213 ? 19.386 -2.206 -9.199 1.00 91.94 213 SER A CA 1
ATOM 1766 C C . SER A 1 213 ? 18.430 -1.765 -10.316 1.00 91.94 213 SER A C 1
ATOM 1768 O O . SER A 1 213 ? 17.260 -2.152 -10.351 1.00 91.94 213 SER A O 1
ATOM 1770 N N . ASN A 1 214 ? 18.913 -0.914 -11.228 1.00 91.94 214 ASN A N 1
ATOM 1771 C CA . ASN A 1 214 ? 18.116 -0.356 -12.332 1.00 91.94 214 ASN A CA 1
ATOM 1772 C C . ASN A 1 214 ? 16.808 0.332 -11.883 1.00 91.94 214 ASN A C 1
ATOM 1774 O O . ASN A 1 214 ? 15.823 0.335 -12.620 1.00 91.94 214 ASN A O 1
ATOM 1778 N N . GLY A 1 215 ? 16.784 0.892 -10.669 1.00 95.00 215 GLY A N 1
ATOM 1779 C CA . GLY A 1 215 ? 15.619 1.588 -10.120 1.00 95.00 215 GLY A CA 1
ATOM 1780 C C . GLY A 1 215 ? 14.470 0.666 -9.700 1.00 95.00 215 GLY A C 1
ATOM 1781 O O . GLY A 1 215 ? 13.397 1.157 -9.366 1.00 95.00 215 GLY A O 1
ATOM 1782 N N . ASN A 1 216 ? 14.643 -0.657 -9.698 1.00 97.69 216 ASN A N 1
ATOM 1783 C CA . ASN A 1 216 ? 13.574 -1.589 -9.345 1.00 97.69 216 ASN A CA 1
ATOM 1784 C C . ASN A 1 216 ? 13.387 -1.688 -7.819 1.00 97.69 216 ASN A C 1
ATOM 1786 O O . ASN A 1 216 ? 13.845 -2.630 -7.171 1.00 97.69 216 ASN A O 1
ATOM 1790 N N . HIS A 1 217 ? 12.768 -0.672 -7.224 1.00 98.25 217 HIS A N 1
ATOM 1791 C CA . HIS A 1 217 ? 12.567 -0.595 -5.781 1.00 98.25 217 HIS A CA 1
ATOM 1792 C C . HIS A 1 217 ? 11.432 -1.514 -5.314 1.00 98.25 217 HIS A C 1
ATOM 1794 O O . HIS A 1 217 ? 10.513 -1.830 -6.069 1.00 98.25 217 HIS A O 1
ATOM 1800 N N . SER A 1 218 ? 11.487 -1.928 -4.049 1.00 98.31 218 SER A N 1
ATOM 1801 C CA . SER A 1 218 ? 10.375 -2.601 -3.365 1.00 98.31 218 SER A CA 1
ATOM 1802 C C . SER A 1 218 ? 9.608 -1.605 -2.504 1.00 98.31 218 SER A C 1
ATOM 1804 O O . SER A 1 218 ? 10.220 -0.797 -1.805 1.00 98.31 218 SER A O 1
ATOM 1806 N N . TRP A 1 219 ? 8.284 -1.694 -2.523 1.00 98.31 219 TRP A N 1
ATOM 1807 C CA . TRP A 1 219 ? 7.366 -0.752 -1.889 1.00 98.31 219 TRP A CA 1
ATOM 1808 C C . TRP A 1 219 ? 6.350 -1.479 -1.018 1.00 98.31 219 TRP A C 1
ATOM 1810 O O . TRP A 1 219 ? 5.958 -2.605 -1.325 1.00 98.31 219 TRP A O 1
ATOM 1820 N N . GLU A 1 220 ? 5.910 -0.812 0.045 1.00 97.50 220 GLU A N 1
ATOM 1821 C CA . GLU A 1 220 ? 4.757 -1.204 0.854 1.00 97.50 220 GLU A CA 1
ATOM 1822 C C . GLU A 1 220 ? 3.649 -0.185 0.600 1.00 97.50 220 GLU A C 1
ATOM 1824 O O . GLU A 1 220 ? 3.723 0.949 1.068 1.00 97.50 220 GLU A O 1
ATOM 1829 N N . LEU A 1 221 ? 2.654 -0.561 -0.198 1.00 97.12 221 LEU A N 1
ATOM 1830 C CA . LEU A 1 221 ? 1.538 0.313 -0.536 1.00 97.12 221 LEU A CA 1
ATOM 1831 C C . LEU A 1 221 ? 0.388 0.114 0.448 1.00 97.12 221 LEU A C 1
ATOM 1833 O O . LEU A 1 221 ? 0.077 -1.016 0.820 1.00 97.12 221 LEU A O 1
ATOM 1837 N N . LEU A 1 222 ? -0.272 1.201 0.833 1.00 95.62 222 LEU A N 1
ATOM 1838 C CA . LEU A 1 222 ? -1.496 1.160 1.622 1.00 95.62 222 LEU A CA 1
ATOM 1839 C C . LEU A 1 222 ? -2.678 0.850 0.707 1.00 95.62 222 LEU A C 1
ATOM 1841 O O . LEU A 1 222 ? -2.883 1.507 -0.311 1.00 95.62 222 LEU A O 1
ATOM 1845 N N . TYR A 1 223 ? -3.465 -0.143 1.088 1.00 93.19 223 TYR A N 1
ATOM 1846 C CA . TYR A 1 223 ? -4.647 -0.606 0.387 1.00 93.19 223 TYR A CA 1
ATOM 1847 C C . TYR A 1 223 ? -5.857 -0.511 1.308 1.00 93.19 223 TYR A C 1
ATOM 1849 O O . TYR A 1 223 ? -5.884 -1.100 2.390 1.00 93.19 223 TYR A O 1
ATOM 1857 N N . ASP A 1 224 ? -6.868 0.220 0.857 1.00 91.62 224 ASP A N 1
ATOM 1858 C CA . ASP A 1 224 ? -8.150 0.304 1.540 1.00 91.62 224 ASP A CA 1
ATOM 1859 C C . ASP A 1 224 ? -9.278 0.633 0.556 1.00 91.62 224 ASP A C 1
ATOM 1861 O O . ASP A 1 224 ? -9.063 1.308 -0.456 1.00 91.62 224 ASP A O 1
ATOM 1865 N N . ASN A 1 225 ? -10.494 0.165 0.852 1.00 89.12 225 ASN A N 1
ATOM 1866 C CA . ASN A 1 225 ? -11.690 0.401 0.038 1.00 89.12 225 ASN A CA 1
ATOM 1867 C C . ASN A 1 225 ? -11.494 0.045 -1.451 1.00 89.12 225 ASN A C 1
ATOM 1869 O O . ASN A 1 225 ? -11.903 0.781 -2.354 1.00 89.12 225 ASN A O 1
ATOM 1873 N N . ASN A 1 226 ? -10.849 -1.100 -1.704 1.00 91.50 226 ASN A N 1
ATOM 1874 C CA . ASN A 1 226 ? -10.506 -1.608 -3.035 1.00 91.50 226 ASN A CA 1
ATOM 1875 C C . ASN A 1 226 ? -9.600 -0.693 -3.874 1.00 91.50 226 ASN A C 1
ATOM 1877 O O . ASN A 1 226 ? -9.616 -0.766 -5.103 1.00 91.50 226 ASN A O 1
ATOM 1881 N N . LYS A 1 227 ? -8.804 0.169 -3.230 1.00 94.81 227 LYS A N 1
ATOM 1882 C CA . LYS A 1 227 ? -7.891 1.098 -3.902 1.00 94.81 227 LYS A CA 1
ATOM 1883 C C . LYS A 1 227 ? -6.575 1.222 -3.149 1.00 94.81 227 LYS A C 1
ATOM 1885 O O . LYS A 1 227 ? -6.531 1.140 -1.924 1.00 94.81 227 LYS A O 1
ATOM 1890 N N . ILE A 1 228 ? -5.504 1.463 -3.897 1.00 96.06 228 ILE A N 1
ATOM 1891 C CA . ILE A 1 228 ? -4.243 1.919 -3.315 1.00 96.06 228 ILE A CA 1
ATOM 1892 C C . ILE A 1 228 ? -4.405 3.382 -2.896 1.00 96.06 228 ILE A C 1
ATOM 1894 O O . ILE A 1 228 ? -4.933 4.198 -3.653 1.00 96.06 228 ILE A O 1
ATOM 1898 N N . GLN A 1 229 ? -3.967 3.698 -1.685 1.00 95.81 229 GLN A N 1
ATOM 1899 C CA . GLN A 1 229 ? -4.087 5.011 -1.062 1.00 95.81 229 GLN A CA 1
ATOM 1900 C C . GLN A 1 229 ? -2.739 5.756 -1.080 1.00 95.81 229 GLN A C 1
ATOM 1902 O O . GLN A 1 229 ? -1.720 5.165 -1.430 1.00 95.81 229 GLN A O 1
ATOM 1907 N N . PRO A 1 230 ? -2.680 7.051 -0.733 1.00 95.25 230 PRO A N 1
ATOM 1908 C CA . PRO A 1 230 ? -1.419 7.739 -0.435 1.00 95.25 230 PRO A CA 1
ATOM 1909 C C . PRO A 1 230 ? -0.751 7.205 0.844 1.00 95.25 230 PRO A C 1
ATOM 1911 O O . PRO A 1 230 ? -1.423 6.634 1.698 1.00 95.25 230 PRO A O 1
ATOM 1914 N N . ALA A 1 231 ? 0.550 7.438 1.032 1.00 94.75 231 ALA A N 1
ATOM 1915 C CA . ALA A 1 231 ? 1.301 6.916 2.183 1.00 94.75 231 ALA A CA 1
ATOM 1916 C C . ALA A 1 231 ? 0.884 7.520 3.538 1.00 94.75 231 ALA A C 1
ATOM 1918 O O . ALA A 1 231 ? 1.058 6.902 4.585 1.00 94.75 231 ALA A O 1
ATOM 1919 N N . ASN A 1 232 ? 0.314 8.727 3.528 1.00 91.12 232 ASN A N 1
ATOM 1920 C CA . ASN A 1 232 ? -0.228 9.381 4.721 1.00 91.12 232 ASN A CA 1
ATOM 1921 C C . ASN A 1 232 ? -1.704 9.036 4.977 1.00 91.12 232 ASN A C 1
ATOM 1923 O O . ASN A 1 232 ? -2.334 9.645 5.842 1.00 91.12 232 ASN A O 1
ATOM 1927 N N . TYR A 1 233 ? -2.276 8.099 4.218 1.00 93.00 233 TYR A N 1
ATOM 1928 C CA . TYR A 1 233 ? -3.653 7.685 4.413 1.00 93.00 233 TYR A CA 1
ATOM 1929 C C . TYR A 1 233 ? -3.860 7.094 5.811 1.00 93.00 233 TYR A C 1
ATOM 1931 O O . TYR A 1 233 ? -3.012 6.381 6.353 1.00 93.00 233 TYR A O 1
ATOM 1939 N N . ARG A 1 234 ? -5.024 7.391 6.384 1.00 89.75 234 ARG A N 1
ATOM 1940 C CA . ARG A 1 234 ? -5.540 6.785 7.608 1.00 89.75 234 ARG A CA 1
ATOM 1941 C C . ARG A 1 234 ? -6.989 6.401 7.343 1.00 89.75 234 ARG A C 1
ATOM 1943 O O . ARG A 1 234 ? -7.743 7.209 6.791 1.00 89.75 234 ARG A O 1
ATOM 1950 N N . ALA A 1 235 ? -7.361 5.172 7.695 1.00 89.19 235 ALA A N 1
ATOM 1951 C CA . ALA A 1 235 ? -8.724 4.706 7.494 1.00 89.19 235 ALA A CA 1
ATOM 1952 C C 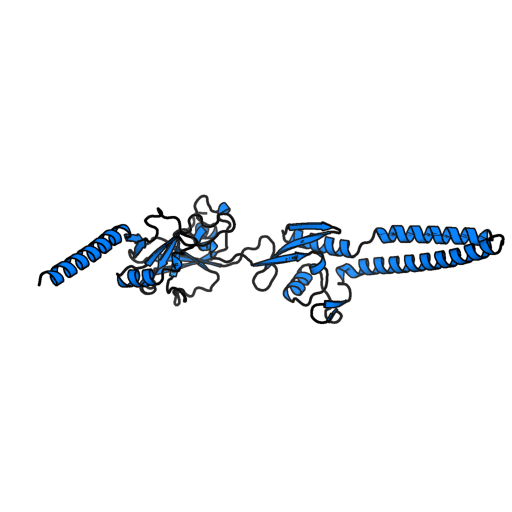. ALA A 1 235 ? -9.687 5.571 8.310 1.00 89.19 235 ALA A C 1
ATOM 1954 O O . ALA A 1 235 ? -9.419 5.915 9.465 1.00 89.19 235 ALA A O 1
ATOM 1955 N N . LYS A 1 236 ? -10.809 5.931 7.690 1.00 91.31 236 LYS A N 1
ATOM 1956 C CA . LYS A 1 236 ? -11.869 6.666 8.373 1.00 91.31 236 LYS A CA 1
ATOM 1957 C C . LYS A 1 236 ? -12.727 5.688 9.157 1.00 91.31 236 LYS A C 1
ATOM 1959 O O . LYS A 1 236 ? -13.264 4.740 8.591 1.00 91.31 236 LYS A O 1
ATOM 1964 N N . GLY A 1 237 ? -12.885 5.968 10.437 1.00 93.50 237 GLY A N 1
ATOM 1965 C CA . GLY A 1 237 ? -13.800 5.285 11.327 1.00 93.50 237 GLY A CA 1
ATOM 1966 C C . GLY A 1 237 ? -14.602 6.285 12.144 1.00 93.50 237 GLY A C 1
ATOM 1967 O O . GLY A 1 237 ? -14.832 7.433 11.752 1.00 93.50 237 GLY A O 1
ATOM 1968 N N . ARG A 1 238 ? -15.059 5.812 13.292 1.00 94.50 238 ARG A N 1
ATOM 1969 C CA . ARG A 1 238 ? -15.909 6.527 14.231 1.00 94.50 238 ARG A CA 1
ATOM 1970 C C . ARG A 1 238 ? -15.415 6.249 15.634 1.00 94.50 238 ARG A C 1
ATOM 1972 O O . ARG A 1 238 ? -15.021 5.124 15.943 1.00 94.50 238 ARG A O 1
ATOM 1979 N N . LEU A 1 239 ? -15.480 7.268 16.475 1.00 96.12 239 LEU 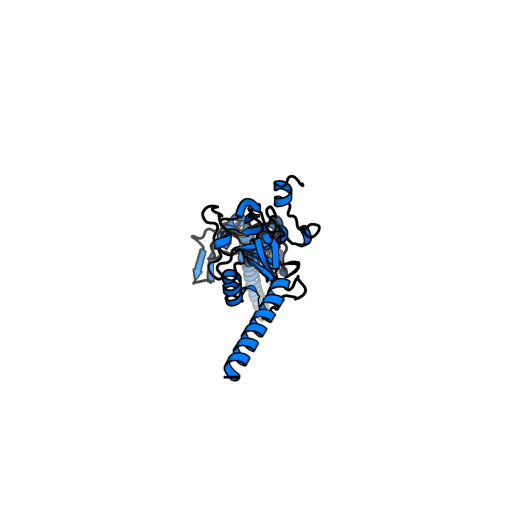A N 1
ATOM 1980 C CA . LEU A 1 239 ? -15.325 7.130 17.911 1.00 96.12 239 LEU A CA 1
ATOM 1981 C C . LEU A 1 239 ? -16.706 7.277 18.542 1.00 96.12 239 LEU A C 1
ATOM 1983 O O . LEU A 1 239 ? -17.331 8.336 18.452 1.00 96.12 239 LEU A O 1
ATOM 1987 N N . LEU A 1 240 ? -17.180 6.208 19.172 1.00 96.25 240 LEU A N 1
ATOM 1988 C CA . LEU A 1 240 ? -18.367 6.247 20.010 1.00 96.25 240 LEU A CA 1
ATOM 1989 C C . LEU A 1 240 ? -17.965 6.696 21.407 1.00 96.25 240 LEU A C 1
ATOM 1991 O O . LEU A 1 240 ? -17.059 6.119 22.007 1.00 96.25 240 LEU A O 1
ATOM 1995 N N . ILE A 1 241 ? -18.670 7.699 21.917 1.00 97.25 241 ILE A N 1
ATOM 1996 C CA . ILE A 1 241 ? -18.550 8.192 23.285 1.00 97.25 241 ILE A CA 1
ATOM 1997 C C . ILE A 1 241 ? -19.771 7.683 24.043 1.00 97.25 241 ILE A C 1
ATOM 1999 O O . ILE A 1 241 ? -20.921 7.933 23.664 1.00 97.25 241 ILE A O 1
ATOM 2003 N N . VAL A 1 242 ? -19.509 6.903 25.082 1.00 97.25 242 VAL A N 1
ATOM 2004 C CA . VAL A 1 242 ? -20.490 6.091 25.789 1.00 97.25 242 VAL A CA 1
ATOM 2005 C C . VAL A 1 242 ? -20.549 6.550 27.234 1.00 97.25 242 VAL A C 1
ATOM 2007 O O . VAL A 1 242 ? -19.565 6.465 27.961 1.00 97.25 242 VAL A O 1
ATOM 2010 N N . THR A 1 243 ? -21.725 7.001 27.662 1.00 97.94 243 THR A N 1
ATOM 2011 C CA . THR A 1 243 ? -21.890 7.623 28.980 1.00 97.94 243 THR A CA 1
ATOM 2012 C C . THR A 1 243 ? -22.986 6.914 29.777 1.00 97.94 243 THR A C 1
ATOM 2014 O O . THR A 1 243 ? -24.150 6.929 29.355 1.00 97.94 243 THR A O 1
ATOM 2017 N N . PRO A 1 244 ? -22.679 6.308 30.941 1.00 98.12 244 PRO A N 1
ATOM 2018 C CA . PRO A 1 244 ? -23.674 5.654 31.779 1.00 98.12 244 PRO A CA 1
ATOM 2019 C C . PRO A 1 244 ? -24.700 6.630 32.364 1.00 98.12 244 PRO A C 1
ATOM 2021 O O . PRO A 1 244 ? -24.360 7.697 32.883 1.00 98.12 244 PRO A O 1
ATOM 2024 N N . LYS A 1 245 ? -25.976 6.229 32.348 1.00 98.12 245 LYS A N 1
ATOM 2025 C CA . LYS A 1 245 ? -27.109 6.960 32.950 1.00 98.12 245 LYS A CA 1
ATOM 2026 C C . LYS A 1 245 ? -27.216 6.750 34.466 1.00 98.12 245 LYS A C 1
ATOM 2028 O O . LYS A 1 245 ? -27.904 7.524 35.137 1.00 98.12 245 LYS A O 1
ATOM 2033 N N . ARG A 1 246 ? -26.533 5.734 34.997 1.00 98.19 246 ARG A N 1
ATOM 2034 C CA . ARG A 1 246 ? -26.414 5.376 36.420 1.00 98.19 246 ARG A CA 1
ATOM 2035 C C . ARG A 1 246 ? -25.017 4.819 36.702 1.00 98.19 246 ARG A C 1
ATOM 2037 O O . ARG A 1 246 ? -24.296 4.505 35.761 1.00 98.19 246 ARG A O 1
ATOM 2044 N N . ASP A 1 247 ? -24.678 4.667 37.978 1.00 98.44 247 ASP A N 1
ATOM 2045 C CA . ASP A 1 247 ? -23.480 3.932 38.384 1.00 98.44 247 ASP A CA 1
ATOM 2046 C C . ASP A 1 247 ? -23.570 2.478 37.882 1.00 98.44 247 ASP A C 1
ATOM 2048 O O . ASP A 1 247 ? -24.626 1.836 37.989 1.00 98.44 247 ASP A O 1
ATOM 2052 N N . LEU A 1 248 ? -22.470 1.984 37.311 1.00 98.31 248 LEU A N 1
ATOM 2053 C CA . LEU A 1 248 ? -22.337 0.619 36.810 1.00 98.31 248 LEU A CA 1
ATOM 2054 C C . LEU A 1 248 ? -21.408 -0.176 37.719 1.00 98.31 248 LEU A C 1
ATOM 2056 O O . LEU A 1 248 ? -20.304 0.278 38.024 1.00 98.31 248 LEU A O 1
ATOM 2060 N N . ARG A 1 249 ? -21.839 -1.374 38.115 1.00 97.69 249 ARG A N 1
ATOM 2061 C CA . ARG A 1 249 ? -21.009 -2.313 38.872 1.00 97.69 249 ARG A CA 1
ATOM 2062 C C . ARG A 1 249 ? -20.259 -3.218 37.905 1.00 97.69 249 ARG A C 1
ATOM 2064 O O . ARG A 1 249 ? -20.876 -4.040 37.229 1.00 97.69 249 ARG A O 1
ATOM 2071 N N . ILE A 1 250 ? -18.943 -3.085 37.851 1.00 97.38 250 ILE A N 1
ATOM 2072 C CA . ILE A 1 250 ? -18.080 -3.835 36.940 1.00 97.38 250 ILE A CA 1
ATOM 2073 C C . ILE A 1 250 ? -17.212 -4.791 37.752 1.00 97.38 250 ILE A C 1
ATOM 2075 O O . ILE A 1 250 ? -16.721 -4.437 38.823 1.00 97.38 250 ILE A O 1
ATOM 2079 N N . TYR A 1 251 ? -17.057 -6.009 37.244 1.00 95.50 251 TYR A N 1
ATOM 2080 C CA . TYR A 1 251 ? -16.130 -6.983 37.803 1.00 95.50 251 TYR A CA 1
ATOM 2081 C C . TYR A 1 251 ? -14.731 -6.724 37.245 1.00 95.50 251 TYR A C 1
ATOM 2083 O O . TYR A 1 251 ? -14.543 -6.768 36.032 1.00 95.50 251 TYR A O 1
ATOM 2091 N N . ASP A 1 252 ? -13.758 -6.441 38.099 1.00 93.94 252 ASP A N 1
ATOM 2092 C CA . ASP A 1 252 ? -12.381 -6.165 37.705 1.00 93.94 252 ASP A CA 1
ATOM 2093 C C . ASP A 1 252 ? -11.544 -7.445 37.683 1.00 93.94 252 ASP A C 1
ATOM 2095 O O . ASP A 1 252 ? -11.010 -7.878 38.704 1.00 93.94 252 ASP A O 1
ATOM 2099 N N . ASN A 1 253 ? -11.418 -8.056 36.506 1.00 91.75 253 ASN A N 1
ATOM 2100 C CA . ASN A 1 253 ? -10.605 -9.253 36.320 1.00 91.75 253 ASN A CA 1
ATOM 2101 C C . ASN A 1 253 ? -9.098 -8.947 36.250 1.00 91.75 253 ASN A C 1
ATOM 2103 O O . ASN A 1 253 ? -8.299 -9.873 36.329 1.00 91.75 253 ASN A O 1
ATOM 2107 N N . THR A 1 254 ? -8.695 -7.672 36.173 1.00 87.25 254 THR A N 1
ATOM 2108 C CA . THR A 1 254 ? -7.276 -7.286 36.073 1.00 87.25 254 THR A CA 1
ATOM 2109 C C . THR A 1 254 ? -6.577 -7.209 37.426 1.00 87.25 254 THR A C 1
ATOM 2111 O O . THR A 1 254 ? -5.415 -6.804 37.503 1.00 87.25 254 THR A O 1
ATOM 2114 N N . LEU A 1 255 ? -7.289 -7.547 38.512 1.00 80.31 255 LEU A N 1
ATOM 2115 C CA . LEU A 1 255 ? -6.790 -7.469 39.887 1.00 80.31 255 LEU A CA 1
ATOM 2116 C C . LEU A 1 255 ? -6.226 -6.071 40.204 1.00 80.31 255 LEU A C 1
ATOM 2118 O O . LEU A 1 255 ? -5.137 -5.930 40.764 1.00 80.31 255 LEU A O 1
ATOM 2122 N N . GLY A 1 256 ? -6.938 -5.019 39.785 1.00 71.62 256 GLY A N 1
ATOM 2123 C CA . GLY A 1 256 ? -6.491 -3.634 39.952 1.00 71.62 256 GLY A CA 1
ATOM 2124 C C . GLY A 1 256 ? -5.290 -3.257 39.075 1.00 71.62 256 GLY A C 1
ATOM 2125 O O . GLY A 1 256 ? -4.576 -2.313 39.404 1.00 71.62 256 GLY A O 1
ATOM 2126 N N . GLY A 1 257 ? -5.048 -3.990 37.984 1.00 70.62 257 GLY A N 1
ATOM 2127 C CA . GLY A 1 257 ? -3.897 -3.813 37.093 1.00 70.62 257 GLY A CA 1
ATOM 2128 C C . GLY A 1 257 ? -2.596 -4.430 37.615 1.00 70.62 257 GLY A C 1
ATOM 2129 O O . GLY A 1 257 ? -1.530 -4.116 37.095 1.00 70.62 257 GLY A O 1
ATOM 2130 N N . SER A 1 258 ? -2.658 -5.274 38.652 1.00 66.81 258 SER A N 1
ATOM 2131 C CA . SER A 1 258 ? -1.469 -5.915 39.237 1.00 66.81 258 SER A CA 1
ATOM 2132 C C . SER A 1 258 ? -1.021 -7.175 38.494 1.00 66.81 258 SER A C 1
ATOM 2134 O O . SER A 1 258 ? 0.099 -7.642 38.701 1.00 66.81 258 SER A O 1
ATOM 2136 N N . THR A 1 259 ? -1.869 -7.709 37.617 1.00 69.38 259 THR A N 1
ATOM 2137 C CA . THR A 1 259 ? -1.549 -8.837 36.745 1.00 69.38 259 THR A CA 1
ATOM 2138 C C . THR A 1 259 ? -1.434 -8.373 35.303 1.00 69.38 259 THR A C 1
ATOM 2140 O O . THR A 1 259 ? -2.385 -7.825 34.744 1.00 69.38 259 THR A O 1
ATOM 2143 N N . GLU A 1 260 ? -0.268 -8.614 34.707 1.00 70.19 260 GLU A N 1
ATOM 2144 C CA . GLU A 1 260 ? -0.057 -8.491 33.268 1.00 70.19 260 GLU A CA 1
ATOM 2145 C C . GLU A 1 260 ? -0.863 -9.579 32.543 1.00 70.19 260 GLU A C 1
ATOM 2147 O O . GLU A 1 260 ? -0.975 -10.706 33.033 1.00 70.19 260 GLU A O 1
ATOM 2152 N N . GLY A 1 261 ? -1.468 -9.235 31.405 1.00 72.69 261 GLY A N 1
ATOM 2153 C CA . GLY A 1 261 ? -2.225 -10.198 30.608 1.00 72.69 261 GLY A CA 1
ATOM 2154 C C . GLY A 1 261 ? -1.320 -11.318 30.086 1.00 72.69 261 GLY A C 1
ATOM 2155 O O . GLY A 1 261 ? -0.236 -11.057 29.566 1.00 72.69 261 GLY A O 1
ATOM 2156 N N . ASP A 1 262 ? -1.769 -12.567 30.202 1.00 77.62 262 ASP A N 1
ATOM 2157 C CA . ASP A 1 262 ? -1.045 -13.730 29.684 1.00 77.62 262 ASP A CA 1
ATOM 2158 C C . ASP A 1 262 ? -1.375 -13.944 28.198 1.00 77.62 262 ASP A C 1
ATOM 2160 O O . ASP A 1 262 ? -2.525 -14.186 27.827 1.00 77.62 262 ASP A O 1
ATOM 2164 N N . LEU A 1 263 ? -0.352 -13.899 27.338 1.00 76.81 263 LEU A N 1
ATOM 2165 C CA . LEU A 1 263 ? -0.486 -14.148 25.896 1.00 76.81 263 LEU A CA 1
ATOM 2166 C C . LEU A 1 263 ? -0.992 -15.558 25.571 1.00 76.81 263 LEU A C 1
ATOM 2168 O O . LEU A 1 263 ? -1.518 -15.793 24.483 1.00 76.81 263 LEU A O 1
ATOM 2172 N N . THR A 1 264 ? -0.806 -16.501 26.491 1.00 83.94 264 THR A N 1
ATOM 2173 C CA . THR A 1 264 ? -1.226 -17.897 26.348 1.00 83.94 264 THR A CA 1
ATOM 2174 C C . THR A 1 264 ? -2.603 -18.177 26.955 1.00 83.94 264 THR A C 1
ATOM 2176 O O . THR A 1 264 ? -3.208 -19.195 26.617 1.00 83.94 264 THR A O 1
ATOM 2179 N N . ASP A 1 265 ? -3.140 -17.252 27.759 1.00 85.19 265 ASP A N 1
ATOM 2180 C CA . ASP A 1 265 ? -4.481 -17.319 28.360 1.00 85.19 265 ASP A CA 1
ATOM 2181 C C . ASP A 1 265 ? -5.233 -15.973 28.229 1.00 85.19 265 ASP A C 1
ATOM 2183 O O . ASP A 1 265 ? -5.450 -15.271 29.226 1.00 85.19 265 ASP A O 1
ATOM 2187 N N . PRO A 1 266 ? -5.650 -15.581 27.004 1.00 88.38 266 PRO A N 1
ATOM 2188 C CA . PRO A 1 266 ? -6.293 -14.291 26.781 1.00 88.38 266 PRO A CA 1
ATOM 2189 C C . PRO A 1 266 ? -7.605 -14.151 27.561 1.00 88.38 266 PRO A C 1
ATOM 2191 O O . PRO A 1 266 ? -8.516 -14.975 27.447 1.00 88.38 266 PRO A O 1
ATOM 2194 N N . GLU A 1 267 ? -7.749 -13.065 28.321 1.00 90.50 267 GLU A N 1
ATOM 2195 C CA . GLU A 1 267 ? -8.899 -12.875 29.214 1.00 90.50 267 GLU A CA 1
ATOM 2196 C C . GLU A 1 267 ? -10.239 -12.758 28.466 1.00 90.50 267 GLU A C 1
ATOM 2198 O O . GLU A 1 267 ? -11.270 -13.190 28.987 1.00 90.50 267 GLU A O 1
ATOM 2203 N N . TYR A 1 268 ? -10.240 -12.268 27.219 1.00 89.19 268 TYR A N 1
ATOM 2204 C CA . TYR A 1 268 ? -11.445 -12.191 26.380 1.00 89.19 268 TYR A CA 1
ATOM 2205 C C . TYR A 1 268 ? -12.007 -13.571 25.975 1.00 89.19 268 TYR A C 1
ATOM 2207 O O . TYR A 1 268 ? -13.156 -13.675 25.546 1.00 89.19 268 TYR A O 1
ATOM 2215 N N . HIS A 1 269 ? -11.245 -14.656 26.166 1.00 91.88 269 HIS A N 1
ATOM 2216 C CA . HIS A 1 269 ? -11.713 -16.032 25.968 1.00 91.88 269 HIS A CA 1
ATOM 2217 C C . HIS A 1 269 ? -12.382 -16.648 27.202 1.00 91.88 269 HIS A C 1
ATOM 2219 O O . HIS A 1 269 ? -12.940 -17.746 27.111 1.00 91.88 269 HIS A O 1
ATOM 2225 N N . LYS A 1 270 ? -12.397 -15.962 28.353 1.00 91.88 270 LYS A N 1
ATOM 2226 C CA . LYS A 1 270 ? -12.975 -16.471 29.610 1.00 91.88 270 LYS A CA 1
ATOM 2227 C C . LYS A 1 270 ? -14.509 -16.360 29.619 1.00 91.88 270 LYS A C 1
ATOM 2229 O O . LYS A 1 270 ? -15.115 -15.866 30.565 1.00 91.88 270 LYS A O 1
ATOM 2234 N N . LEU A 1 271 ? -15.171 -16.873 28.579 1.00 94.12 271 LEU A N 1
ATOM 2235 C CA . LEU A 1 271 ? -16.618 -16.739 28.354 1.00 94.12 271 LEU A CA 1
ATOM 2236 C C . LEU A 1 271 ? -17.470 -17.291 29.509 1.00 94.12 271 LEU A C 1
ATOM 2238 O O . LEU A 1 271 ? -18.554 -16.780 29.792 1.00 94.12 271 LEU A O 1
ATOM 2242 N N . ASP A 1 272 ? -17.002 -18.334 30.198 1.00 93.81 272 ASP A N 1
ATOM 2243 C CA . ASP A 1 272 ? -17.714 -18.876 31.359 1.00 93.81 272 ASP A CA 1
ATOM 2244 C C . ASP A 1 272 ? -17.636 -17.951 32.575 1.00 93.81 272 ASP A C 1
ATOM 2246 O O . ASP A 1 272 ? -18.629 -17.818 33.295 1.00 93.81 272 ASP A O 1
ATOM 2250 N N . LEU A 1 273 ? -16.519 -17.237 32.753 1.00 92.31 273 LEU A N 1
ATOM 2251 C CA . LEU A 1 273 ? -16.421 -16.170 33.746 1.00 92.31 273 LEU A CA 1
ATOM 2252 C C . LEU A 1 273 ? -17.439 -15.069 33.435 1.00 92.31 273 LEU A C 1
ATOM 2254 O O . LEU A 1 273 ? -18.170 -14.658 34.332 1.00 92.31 273 LEU A O 1
ATOM 2258 N N . PHE A 1 274 ? -17.567 -14.657 32.170 1.00 94.75 274 PHE A N 1
ATOM 2259 C CA . PHE A 1 274 ? -18.501 -13.596 31.769 1.00 94.75 274 PHE A CA 1
ATOM 2260 C C . PHE A 1 274 ? -19.945 -13.961 32.122 1.00 94.75 274 PHE A C 1
ATOM 2262 O O . PHE A 1 274 ? -20.652 -13.169 32.743 1.00 94.75 274 PHE A O 1
ATOM 2269 N N . LYS A 1 275 ? -20.362 -15.201 31.830 1.00 93.75 275 LYS A N 1
ATOM 2270 C CA . LYS A 1 275 ? -21.694 -15.714 32.202 1.00 93.75 275 LYS A CA 1
ATOM 2271 C C . LYS A 1 275 ? -21.905 -15.742 33.716 1.00 93.75 275 LYS A C 1
ATOM 2273 O O . LYS A 1 275 ? -23.015 -15.485 34.180 1.00 93.75 275 LYS A O 1
ATOM 2278 N N . ILE A 1 276 ? -20.884 -16.121 34.490 1.00 94.31 276 ILE A N 1
ATOM 2279 C CA . ILE A 1 276 ? -20.961 -16.162 35.958 1.00 94.31 276 ILE A CA 1
ATOM 2280 C C . ILE A 1 276 ? -21.132 -14.744 36.507 1.00 94.31 276 ILE A C 1
ATOM 2282 O O . ILE A 1 276 ? -22.059 -14.501 37.280 1.00 94.31 276 ILE A O 1
ATOM 2286 N N . VAL A 1 277 ? -20.288 -13.815 36.066 1.00 94.75 277 VAL A N 1
ATOM 2287 C CA . VAL A 1 277 ? -20.302 -12.404 36.466 1.00 94.75 277 VAL A CA 1
ATOM 2288 C C . VAL A 1 277 ? -21.633 -11.743 36.086 1.00 94.75 277 VAL A C 1
ATOM 2290 O O . VAL A 1 277 ? -22.281 -11.116 36.926 1.00 94.75 277 VAL A O 1
ATOM 2293 N N . GLU A 1 278 ? -22.132 -11.962 34.868 1.00 95.75 278 GLU A N 1
ATOM 2294 C CA . GLU A 1 278 ? -23.425 -11.420 34.439 1.00 95.75 278 GLU A CA 1
ATOM 2295 C C . GLU A 1 278 ? -24.586 -11.927 35.316 1.00 95.75 278 GLU A C 1
ATOM 2297 O O . GLU A 1 278 ? -25.443 -11.134 35.734 1.00 95.75 278 GLU A O 1
ATOM 2302 N N . LYS A 1 279 ? -24.596 -13.233 35.642 1.00 95.25 279 LYS A N 1
ATOM 2303 C CA . LYS A 1 279 ? -25.592 -13.870 36.529 1.00 95.25 279 LYS A CA 1
ATOM 2304 C C . LYS A 1 279 ? -25.525 -13.361 37.967 1.00 95.25 279 LYS A C 1
ATOM 2306 O O . LYS A 1 279 ? -26.552 -13.334 38.639 1.00 95.25 279 LYS A O 1
ATOM 2311 N N . GLN A 1 280 ? -24.349 -12.946 38.431 1.00 94.75 280 GLN A N 1
ATOM 2312 C CA . GLN A 1 280 ? -24.166 -12.311 39.740 1.00 94.75 280 GLN A CA 1
ATOM 2313 C C . GLN A 1 280 ? -24.678 -10.863 39.783 1.00 94.75 280 GLN A C 1
ATOM 2315 O O . GLN A 1 280 ? -24.685 -10.240 40.843 1.00 94.75 280 GLN A O 1
ATOM 2320 N N . GLY A 1 281 ? -25.157 -10.331 38.656 1.00 96.06 281 GLY A N 1
ATOM 2321 C CA . GLY A 1 281 ? -25.810 -9.029 38.601 1.00 96.06 281 GLY A CA 1
ATOM 2322 C C . GLY A 1 281 ? -24.885 -7.876 38.228 1.00 96.06 281 GLY A C 1
ATOM 2323 O O . GLY A 1 281 ? -25.362 -6.748 38.182 1.00 96.06 281 GLY A O 1
ATOM 2324 N N . TYR A 1 282 ? -23.620 -8.142 37.895 1.00 97.25 282 TYR A N 1
ATOM 2325 C CA . TYR A 1 282 ? -22.717 -7.128 37.354 1.00 97.25 282 TYR A CA 1
ATOM 2326 C C . TYR A 1 282 ? -23.235 -6.568 36.026 1.00 97.25 282 TYR A C 1
ATOM 2328 O O . TYR A 1 282 ? -23.961 -7.240 35.284 1.00 97.25 282 TYR A O 1
ATOM 2336 N N . ASP A 1 283 ? -22.860 -5.326 35.744 1.00 98.31 283 ASP A N 1
ATOM 2337 C CA . ASP A 1 283 ? -23.186 -4.591 34.523 1.00 98.31 283 ASP A CA 1
ATOM 2338 C C . ASP A 1 283 ? -22.156 -4.822 33.410 1.00 98.31 283 ASP A C 1
ATOM 2340 O O . ASP A 1 283 ? -22.461 -4.629 32.230 1.00 98.31 283 ASP A O 1
ATOM 2344 N N . GLY A 1 284 ? -20.961 -5.276 33.781 1.00 97.56 284 GLY A N 1
ATOM 2345 C CA . GLY A 1 284 ? -19.876 -5.569 32.861 1.00 97.56 284 GLY A CA 1
ATOM 2346 C C . GLY A 1 284 ? -18.671 -6.199 33.550 1.00 97.56 284 GLY A C 1
ATOM 2347 O O . GLY A 1 284 ? -18.703 -6.508 34.745 1.00 97.56 284 GLY A O 1
ATOM 2348 N N . ILE A 1 285 ? -17.603 -6.355 32.779 1.00 96.62 285 ILE A N 1
ATOM 2349 C CA . ILE A 1 285 ? -16.314 -6.889 33.204 1.00 96.62 285 ILE A CA 1
ATOM 2350 C C . ILE A 1 285 ? -15.184 -6.012 32.667 1.00 96.62 285 ILE A C 1
ATOM 2352 O O . ILE A 1 285 ? -15.276 -5.489 31.562 1.00 96.62 285 ILE A O 1
ATOM 2356 N N . LYS A 1 286 ? -14.120 -5.844 33.440 1.00 95.62 286 LYS A N 1
ATOM 2357 C CA . LYS A 1 286 ? -12.882 -5.197 33.017 1.00 95.62 286 LYS A CA 1
ATOM 2358 C C . LYS A 1 286 ? -11.799 -6.261 32.883 1.00 95.62 286 LYS A C 1
ATOM 2360 O O . LYS A 1 286 ? -11.663 -7.091 33.780 1.00 95.62 286 LYS A O 1
ATOM 2365 N N . ILE A 1 287 ? -11.075 -6.235 31.771 1.00 93.75 287 ILE A N 1
ATOM 2366 C CA . ILE A 1 287 ? -10.031 -7.201 31.423 1.00 93.75 287 ILE A CA 1
ATOM 2367 C C . ILE A 1 287 ? -8.773 -6.488 30.931 1.00 93.75 287 ILE A C 1
ATOM 2369 O O . ILE A 1 287 ? -8.832 -5.338 30.481 1.00 93.75 287 ILE A O 1
ATOM 2373 N N . ASN A 1 288 ? -7.652 -7.201 30.973 1.00 89.88 288 ASN A N 1
ATOM 2374 C CA . ASN A 1 288 ? -6.478 -6.844 30.192 1.00 89.88 288 ASN A CA 1
ATOM 2375 C C . ASN A 1 288 ? -6.724 -7.316 28.759 1.00 89.88 288 ASN A C 1
ATOM 2377 O O . ASN A 1 288 ? -6.765 -8.520 28.492 1.00 89.88 288 ASN A O 1
ATOM 2381 N N . ASP A 1 289 ? -6.964 -6.370 27.859 1.00 83.50 289 ASP A N 1
ATOM 2382 C CA . ASP A 1 289 ? -7.179 -6.683 26.456 1.00 83.50 289 ASP A CA 1
ATOM 2383 C C . ASP A 1 289 ? -5.849 -6.939 25.751 1.00 83.50 289 ASP A C 1
ATOM 2385 O O . ASP A 1 289 ? -4.766 -6.625 26.251 1.00 83.50 289 ASP A O 1
ATOM 2389 N N . PHE A 1 290 ? -5.956 -7.541 24.577 1.00 76.62 290 PHE A N 1
ATOM 2390 C CA . PHE A 1 290 ? -4.853 -7.850 23.698 1.00 76.62 290 PHE A CA 1
ATOM 2391 C C . PHE A 1 290 ? -5.085 -7.192 22.338 1.00 76.62 290 PHE A C 1
ATOM 2393 O O . PHE A 1 290 ? -5.361 -7.856 21.338 1.00 76.62 290 PHE A O 1
ATOM 2400 N N . ALA A 1 291 ? -4.981 -5.865 22.304 1.00 74.25 291 ALA A N 1
ATOM 2401 C CA . ALA A 1 291 ? -4.888 -5.122 21.057 1.00 74.25 291 ALA A CA 1
ATOM 2402 C C . ALA A 1 291 ? -3.483 -4.527 20.964 1.00 74.25 291 ALA A C 1
ATOM 2404 O O . ALA A 1 291 ? -3.022 -3.824 21.855 1.00 74.25 291 ALA A O 1
ATOM 2405 N N . GLN A 1 292 ? -2.770 -4.880 19.896 1.00 74.50 292 GLN A N 1
ATOM 2406 C CA . GLN A 1 292 ? -1.417 -4.395 19.664 1.00 74.50 292 GLN A CA 1
ATOM 2407 C C . GLN A 1 292 ? -1.470 -3.152 18.784 1.00 74.50 292 GLN A C 1
ATOM 2409 O O . GLN A 1 292 ? -1.892 -3.234 17.628 1.00 74.50 292 GLN A O 1
ATOM 2414 N N . SER A 1 293 ? -1.000 -2.019 19.302 1.00 79.56 293 SER A N 1
ATOM 2415 C CA . SER A 1 293 ? -0.621 -0.904 18.439 1.00 79.56 293 SER A CA 1
ATOM 2416 C C . SER A 1 293 ? 0.710 -1.220 17.749 1.00 79.56 293 SER A C 1
ATOM 2418 O O . SER A 1 293 ? 1.556 -1.947 18.282 1.00 79.56 293 SER A O 1
ATOM 2420 N N . SER A 1 294 ? 0.914 -0.680 16.549 1.00 77.94 294 SER A N 1
ATOM 2421 C CA . SER A 1 294 ? 2.145 -0.905 15.782 1.00 77.94 294 SER A CA 1
ATOM 2422 C C . SER A 1 294 ? 3.395 -0.319 16.438 1.00 77.94 294 SER A C 1
ATOM 2424 O O . SER A 1 294 ? 4.499 -0.778 16.157 1.00 77.94 294 SER A O 1
ATOM 2426 N N . ASP A 1 295 ? 3.233 0.697 17.281 1.00 82.56 295 ASP A N 1
ATOM 2427 C CA . ASP A 1 295 ? 4.316 1.492 17.852 1.00 82.56 295 ASP A CA 1
ATOM 2428 C C . ASP A 1 295 ? 4.567 1.222 19.348 1.00 82.56 295 ASP A C 1
ATOM 2430 O O . ASP A 1 295 ? 5.690 1.405 19.812 1.00 82.56 295 ASP A O 1
ATOM 2434 N N . TRP A 1 296 ? 3.557 0.785 20.108 1.00 80.50 296 TRP A N 1
ATOM 2435 C CA . TRP A 1 296 ? 3.627 0.588 21.565 1.00 80.50 296 TRP A CA 1
ATOM 2436 C C . TRP A 1 296 ? 3.167 -0.811 22.013 1.00 80.50 296 TRP A C 1
ATOM 2438 O O . TRP A 1 296 ? 3.198 -1.113 23.206 1.00 80.50 296 TRP A O 1
ATOM 2448 N N . GLY A 1 297 ? 2.779 -1.704 21.097 1.00 82.50 297 GLY A N 1
ATOM 2449 C CA . GLY A 1 297 ? 2.339 -3.053 21.454 1.00 82.50 297 GLY A CA 1
ATOM 2450 C C . GLY A 1 297 ? 1.073 -3.028 22.317 1.00 82.50 297 GLY A C 1
ATOM 2451 O O . GLY A 1 297 ? 0.123 -2.334 21.978 1.00 82.50 297 GLY A O 1
ATOM 2452 N N . ASN A 1 298 ? 1.046 -3.787 23.421 1.00 77.69 298 ASN A N 1
ATOM 2453 C CA . ASN A 1 298 ? -0.136 -3.931 24.291 1.00 77.69 298 ASN A CA 1
ATOM 2454 C C . ASN A 1 298 ? -0.182 -2.928 25.466 1.00 77.69 298 ASN A C 1
ATOM 2456 O O . ASN A 1 298 ? -0.781 -3.198 26.510 1.00 77.69 298 ASN A O 1
ATOM 2460 N N . VAL A 1 299 ? 0.513 -1.792 25.365 1.00 77.06 299 VAL A N 1
ATOM 2461 C CA . VAL A 1 299 ? 0.621 -0.848 26.487 1.00 77.06 299 VAL A CA 1
ATOM 2462 C C . VAL A 1 299 ? -0.732 -0.197 26.781 1.00 77.06 299 VAL A C 1
ATOM 2464 O O . VAL A 1 299 ? -1.317 0.461 25.928 1.00 77.06 299 VAL A O 1
ATOM 2467 N N . ASN A 1 300 ? -1.183 -0.323 28.034 1.00 72.00 300 ASN A N 1
ATOM 2468 C CA . ASN A 1 300 ? -2.378 0.335 28.575 1.00 72.00 300 ASN A CA 1
ATOM 2469 C C . ASN A 1 300 ? -3.709 -0.060 27.898 1.00 72.00 300 ASN A C 1
ATOM 2471 O O . ASN A 1 300 ? -4.684 0.691 27.930 1.00 72.00 300 ASN A O 1
ATOM 2475 N N . HIS A 1 301 ? -3.777 -1.262 27.325 1.00 79.50 301 HIS A N 1
ATOM 2476 C CA . HIS A 1 301 ? -4.995 -1.816 26.736 1.00 79.50 301 HIS A CA 1
ATOM 2477 C C . HIS A 1 301 ? -5.900 -2.450 27.800 1.00 79.50 301 HIS A C 1
ATOM 2479 O O . HIS A 1 301 ? -6.082 -3.662 27.869 1.00 79.50 301 HIS A O 1
ATOM 2485 N N . THR A 1 302 ? -6.475 -1.617 28.666 1.00 89.19 302 THR A N 1
ATOM 2486 C CA . THR A 1 302 ? -7.561 -2.068 29.542 1.00 89.19 302 THR A CA 1
ATOM 2487 C C . THR A 1 302 ? -8.899 -1.903 28.832 1.00 89.19 302 THR A C 1
ATOM 2489 O O . THR A 1 302 ? -9.249 -0.796 28.409 1.00 89.19 302 THR A O 1
ATOM 2492 N N . SER A 1 303 ? -9.663 -2.994 28.754 1.00 93.56 303 SER A N 1
ATOM 2493 C CA . SER A 1 303 ? -10.997 -2.999 28.152 1.00 93.56 303 SER A CA 1
ATOM 2494 C C . SER A 1 303 ? -12.076 -3.228 29.198 1.00 93.56 303 SER A C 1
ATOM 2496 O O . SER A 1 303 ? -11.957 -4.062 30.092 1.00 93.56 303 SER A O 1
ATOM 2498 N N . ILE A 1 304 ? -13.161 -2.477 29.062 1.00 96.75 304 ILE A N 1
ATOM 2499 C CA . ILE A 1 304 ? -14.380 -2.554 29.857 1.00 96.75 304 ILE A CA 1
ATOM 2500 C C . ILE A 1 304 ? -15.482 -3.076 28.939 1.00 96.75 304 ILE A C 1
ATOM 2502 O O . ILE A 1 304 ? -15.983 -2.376 28.058 1.00 96.75 304 ILE A O 1
ATOM 2506 N N . GLY A 1 305 ? -15.855 -4.327 29.153 1.00 96.88 305 GLY A N 1
ATOM 2507 C CA . GLY A 1 305 ? -16.927 -5.014 28.460 1.00 96.88 305 GLY A CA 1
ATOM 2508 C C . GLY A 1 305 ? -18.259 -4.833 29.163 1.00 96.88 305 GLY A C 1
ATOM 2509 O O . GLY A 1 305 ? -18.407 -5.216 30.320 1.00 96.88 305 GLY A O 1
ATOM 2510 N N . LEU A 1 306 ? -19.253 -4.286 28.471 1.00 97.88 306 LEU A N 1
ATOM 2511 C CA . LEU A 1 306 ? -20.599 -4.084 29.002 1.00 97.88 306 LEU A CA 1
ATOM 2512 C C . LEU A 1 306 ? -21.539 -5.189 28.515 1.00 97.88 306 LEU A C 1
ATOM 2514 O O . LEU A 1 306 ? -21.605 -5.488 27.319 1.00 97.88 306 LEU A O 1
ATOM 2518 N N . PHE A 1 307 ? -22.298 -5.784 29.437 1.00 97.56 307 PHE A N 1
ATOM 2519 C CA . PHE A 1 307 ? -23.267 -6.822 29.089 1.00 97.56 307 PHE A CA 1
ATOM 2520 C C . PHE A 1 307 ? -24.472 -6.242 28.345 1.00 97.56 307 PHE A C 1
ATOM 2522 O O . PHE A 1 307 ? -24.869 -5.090 28.541 1.00 97.56 307 PHE A O 1
ATOM 2529 N N . LYS A 1 308 ? -25.138 -7.078 27.543 1.00 96.00 308 LYS A N 1
ATOM 2530 C CA . LYS A 1 308 ? -26.282 -6.672 26.710 1.00 96.00 308 LYS A CA 1
ATOM 2531 C C . LYS A 1 308 ? -27.387 -5.956 27.494 1.00 96.00 308 LYS A C 1
ATOM 2533 O O . LYS A 1 308 ? -27.950 -4.974 27.012 1.00 96.00 308 LYS A O 1
ATOM 2538 N N . LYS A 1 309 ? -27.696 -6.422 28.712 1.00 95.94 309 LYS A N 1
ATOM 2539 C CA . LYS A 1 309 ? -28.728 -5.817 29.578 1.00 95.94 309 LYS A CA 1
ATOM 2540 C C . LYS A 1 309 ? -28.409 -4.369 29.974 1.00 95.94 309 LYS A C 1
ATOM 2542 O O . LYS A 1 309 ? -29.337 -3.614 30.262 1.00 95.94 309 LYS A O 1
ATOM 2547 N N . THR A 1 310 ? -27.128 -4.007 29.982 1.00 97.12 310 THR A N 1
ATOM 2548 C CA . THR A 1 310 ? -26.602 -2.709 30.418 1.00 97.12 310 THR A CA 1
ATOM 2549 C C . THR A 1 310 ? -26.735 -1.652 29.326 1.00 97.12 310 THR A C 1
ATOM 2551 O O . THR A 1 310 ? -26.856 -0.475 29.641 1.00 97.12 310 THR A O 1
ATOM 2554 N N . LEU A 1 311 ? -26.807 -2.038 28.045 1.00 95.62 311 LEU A N 1
ATOM 2555 C CA . LEU A 1 311 ? -26.817 -1.088 26.921 1.00 95.62 311 LEU A CA 1
ATOM 2556 C C . LEU A 1 311 ? -27.970 -0.070 26.972 1.00 95.62 311 LEU A C 1
ATOM 2558 O O . LEU A 1 311 ? -27.807 1.077 26.560 1.00 95.62 311 LEU A O 1
ATOM 2562 N N . LYS A 1 312 ? -29.126 -0.444 27.539 1.00 95.19 312 LYS A N 1
ATOM 2563 C CA . LYS A 1 312 ? -30.269 0.472 27.741 1.00 95.19 312 LYS A CA 1
ATOM 2564 C C . LYS A 1 312 ? -29.954 1.624 28.710 1.00 95.19 312 LYS A C 1
ATOM 2566 O O . LYS A 1 312 ? -30.543 2.706 28.614 1.00 95.19 312 LYS A O 1
ATOM 2571 N N . ASP A 1 313 ? -29.000 1.405 29.611 1.00 97.12 313 ASP A N 1
ATOM 2572 C CA . ASP A 1 313 ? -28.568 2.351 30.636 1.00 97.12 313 ASP A CA 1
ATOM 2573 C C . ASP A 1 313 ? -27.436 3.264 30.133 1.00 97.12 313 ASP A C 1
ATOM 2575 O O . ASP A 1 313 ? -26.837 3.988 30.924 1.00 97.12 313 ASP A O 1
ATOM 2579 N N . LEU A 1 314 ? -27.160 3.274 28.823 1.00 96.62 314 LEU A N 1
ATOM 2580 C CA . LEU A 1 314 ? -26.099 4.068 28.203 1.00 96.62 314 LEU A CA 1
ATOM 2581 C C . LEU A 1 314 ? -26.666 5.167 27.299 1.00 96.62 314 LEU A C 1
ATOM 2583 O O . LEU A 1 314 ? -27.732 5.031 26.686 1.00 96.62 314 LEU A O 1
ATOM 2587 N N . ASN A 1 315 ? -25.944 6.280 27.235 1.00 95.94 315 ASN A N 1
ATOM 2588 C CA . ASN A 1 315 ? -26.057 7.279 26.183 1.00 95.94 315 ASN A CA 1
ATOM 2589 C C . ASN A 1 315 ? -24.912 7.083 25.192 1.00 95.94 315 ASN A C 1
ATOM 2591 O O . ASN A 1 315 ? -23.805 6.746 25.597 1.00 95.94 315 ASN A O 1
ATOM 2595 N N . PHE A 1 316 ? -25.202 7.322 23.917 1.00 95.62 316 PHE A N 1
ATOM 2596 C CA . PHE A 1 316 ? -24.236 7.222 22.830 1.00 95.62 316 PHE A CA 1
ATOM 2597 C C . PHE A 1 316 ? -24.196 8.540 22.070 1.00 95.62 316 PHE A C 1
ATOM 2599 O O . PHE A 1 316 ? -25.252 9.048 21.656 1.00 95.62 316 PHE A O 1
ATOM 2606 N N . GLU A 1 317 ? -22.980 9.027 21.877 1.00 95.38 317 GLU A N 1
ATOM 2607 C CA . GLU A 1 317 ? -22.593 10.086 20.955 1.00 95.38 317 GLU A CA 1
ATOM 2608 C C . GLU A 1 317 ? -21.541 9.522 19.994 1.00 95.38 317 GLU A C 1
ATOM 2610 O O . GLU A 1 317 ? -20.859 8.546 20.307 1.00 95.38 317 GLU A O 1
ATOM 2615 N N . GLU A 1 318 ? -21.440 10.094 18.801 1.00 95.00 318 GLU A N 1
ATOM 2616 C CA . GLU A 1 318 ? -20.540 9.613 17.756 1.00 95.00 318 GLU A CA 1
ATOM 2617 C C . GLU A 1 318 ? -19.850 10.801 17.095 1.00 95.00 318 GLU A C 1
ATOM 2619 O O . GLU A 1 318 ? -20.499 11.800 16.773 1.00 95.00 318 GLU A O 1
ATOM 2624 N N . ILE A 1 319 ? -18.549 10.656 16.854 1.00 95.62 319 ILE A N 1
ATOM 2625 C CA . ILE A 1 319 ? -17.767 11.569 16.024 1.00 95.62 319 ILE A CA 1
ATOM 2626 C C . ILE A 1 319 ? -16.977 10.791 14.972 1.00 95.62 319 ILE A C 1
ATOM 2628 O O . ILE A 1 319 ? -16.604 9.635 15.188 1.00 95.62 319 ILE A O 1
ATOM 2632 N N . GLU A 1 320 ? -16.701 11.430 13.834 1.00 95.75 320 GLU A N 1
ATOM 2633 C CA . GLU A 1 320 ? -15.729 10.903 12.871 1.00 95.75 320 GLU A CA 1
ATOM 2634 C C . GLU A 1 320 ? -14.342 10.829 13.520 1.00 95.75 320 GLU A C 1
ATOM 2636 O O . GLU A 1 320 ? -13.943 11.736 14.253 1.00 95.75 320 GLU A O 1
ATOM 2641 N N . ALA A 1 321 ? -13.615 9.748 13.246 1.00 95.75 321 ALA A N 1
ATOM 2642 C CA . ALA A 1 321 ? -12.311 9.482 13.837 1.00 95.75 321 ALA A CA 1
ATOM 2643 C C . ALA A 1 321 ? -11.397 8.727 12.865 1.00 95.75 321 ALA A C 1
ATOM 2645 O O . ALA A 1 321 ? -11.857 8.130 11.890 1.00 95.75 321 ALA A O 1
ATOM 2646 N N . ILE A 1 322 ? -10.097 8.733 13.146 1.00 94.62 322 ILE A N 1
ATOM 2647 C CA . ILE A 1 322 ? -9.091 7.933 12.436 1.00 94.62 322 ILE A CA 1
ATOM 2648 C C . ILE A 1 322 ? -8.211 7.185 13.437 1.00 94.62 322 ILE A C 1
ATOM 2650 O O . ILE A 1 322 ? -8.173 7.532 14.617 1.00 94.62 322 ILE A O 1
ATOM 2654 N N . HIS A 1 323 ? -7.489 6.175 12.966 1.00 91.94 323 HIS A N 1
ATOM 2655 C CA . HIS A 1 323 ? -6.411 5.564 13.740 1.00 91.94 323 HIS A CA 1
ATOM 2656 C C . HIS A 1 323 ? -5.238 6.551 13.876 1.00 91.94 323 HIS A C 1
ATOM 2658 O O . HIS A 1 323 ? -4.777 7.094 12.867 1.00 91.94 323 HIS A O 1
ATOM 2664 N N . HIS A 1 324 ? -4.744 6.749 15.100 1.00 90.88 324 HIS A N 1
ATOM 2665 C CA . HIS A 1 324 ? -3.531 7.522 15.395 1.00 90.88 324 HIS A CA 1
ATOM 2666 C C . HIS A 1 324 ? -2.455 6.597 15.944 1.00 90.88 324 HIS A C 1
ATOM 2668 O O . HIS A 1 324 ? -2.773 5.686 16.707 1.00 90.88 324 HIS A O 1
ATOM 2674 N N . ASP A 1 325 ? -1.201 6.869 15.597 1.00 89.69 325 ASP A N 1
ATOM 2675 C CA . ASP A 1 325 ? -0.064 6.243 16.264 1.00 89.69 325 ASP A CA 1
ATOM 2676 C C . ASP A 1 325 ? -0.066 6.698 17.740 1.00 89.69 325 ASP A C 1
ATOM 2678 O O . ASP A 1 325 ? -0.256 7.886 18.036 1.00 89.69 325 ASP A O 1
ATOM 2682 N N . LEU A 1 326 ? 0.067 5.767 18.694 1.00 89.44 326 LEU A N 1
ATOM 2683 C CA . LEU A 1 326 ? -0.065 6.084 20.121 1.00 89.44 326 LEU A CA 1
ATOM 2684 C C . LEU A 1 326 ? 1.016 7.060 20.589 1.00 89.44 326 LEU A C 1
ATOM 2686 O O . LEU A 1 326 ? 0.742 7.900 21.450 1.00 89.44 326 LEU A O 1
ATOM 2690 N N . SER A 1 327 ? 2.205 7.025 19.983 1.00 89.69 327 SER A N 1
ATOM 2691 C CA . SER A 1 327 ? 3.271 8.005 20.205 1.00 89.69 327 SER A CA 1
ATOM 2692 C C . SER A 1 327 ? 2.777 9.443 20.077 1.00 89.69 327 SER A C 1
ATOM 2694 O O . SER A 1 327 ? 3.145 10.285 20.900 1.00 89.69 327 SER A O 1
ATOM 2696 N N . ASP A 1 328 ? 1.891 9.705 19.117 1.00 88.25 328 ASP A N 1
ATOM 2697 C CA . ASP A 1 328 ? 1.443 11.051 18.756 1.00 88.25 328 ASP A CA 1
ATOM 2698 C C . ASP A 1 328 ? 0.425 11.613 19.759 1.00 88.25 328 ASP A C 1
ATOM 2700 O O . ASP A 1 328 ? 0.252 12.829 19.879 1.00 88.25 328 ASP A O 1
ATOM 2704 N N . VAL A 1 329 ? -0.234 10.733 20.518 1.00 89.00 329 VAL A N 1
ATOM 2705 C CA . VAL A 1 329 ? -1.318 11.072 21.458 1.00 89.00 329 VAL A CA 1
ATOM 2706 C C . VAL A 1 329 ? -1.030 10.655 22.906 1.00 89.00 329 VAL A C 1
ATOM 2708 O O . VAL A 1 329 ? -1.831 10.925 23.800 1.00 89.00 329 VAL A O 1
ATOM 2711 N N . SER A 1 330 ? 0.140 10.071 23.170 1.00 85.88 330 SER A N 1
ATOM 2712 C CA . SER A 1 330 ? 0.556 9.518 24.471 1.00 85.88 330 SER A CA 1
ATOM 2713 C C . SER A 1 330 ? 0.643 10.540 25.612 1.00 85.88 330 SER A C 1
ATOM 2715 O O . SER A 1 330 ? 0.582 10.168 26.783 1.00 85.88 330 SER A O 1
ATOM 2717 N N . LYS A 1 331 ? 0.763 11.839 25.302 1.00 88.44 331 LYS A N 1
ATOM 2718 C CA . LYS A 1 331 ? 0.921 12.898 26.315 1.00 88.44 331 LYS A CA 1
ATOM 2719 C C . LYS A 1 331 ? -0.271 12.991 27.273 1.00 88.44 331 LYS A C 1
ATOM 2721 O O . LYS A 1 331 ? -0.084 13.261 28.457 1.00 88.44 331 LYS A O 1
ATOM 2726 N N . ASP A 1 332 ? -1.485 12.834 26.757 1.00 90.69 332 ASP A N 1
ATOM 2727 C CA . ASP A 1 332 ? -2.723 12.927 27.540 1.00 90.69 332 ASP A CA 1
ATOM 2728 C C . ASP A 1 332 ? -3.794 11.918 27.110 1.00 90.69 332 ASP A C 1
ATOM 2730 O O . ASP A 1 332 ? -4.918 11.982 27.610 1.00 90.69 332 ASP A O 1
ATOM 2734 N N . TRP A 1 333 ? -3.451 11.003 26.195 1.00 91.81 333 TRP A N 1
ATOM 2735 C CA . TRP A 1 333 ? -4.319 9.953 25.658 1.00 91.81 333 TRP A CA 1
ATOM 2736 C C . TRP A 1 333 ? -5.617 10.473 25.030 1.00 91.81 333 TRP A C 1
ATOM 2738 O O . TRP A 1 333 ? -6.581 9.728 24.854 1.00 91.81 333 TRP A O 1
ATOM 2748 N N . LYS A 1 334 ? -5.650 11.762 24.668 1.00 94.44 334 LYS A N 1
ATOM 2749 C CA . LYS A 1 334 ? -6.791 12.421 24.035 1.00 94.44 334 LYS A CA 1
ATOM 2750 C C . LYS A 1 334 ? -6.448 12.759 22.593 1.00 94.44 334 LYS A C 1
ATOM 2752 O O . LYS A 1 334 ? -5.562 13.573 22.320 1.00 94.44 334 LYS A O 1
ATOM 2757 N N . THR A 1 335 ? -7.205 12.178 21.675 1.00 95.00 335 THR A N 1
ATOM 2758 C CA . THR A 1 335 ? -7.028 12.373 20.237 1.00 95.00 335 THR A CA 1
ATOM 2759 C C . THR A 1 335 ? -7.511 13.756 19.782 1.00 95.00 335 THR A C 1
ATOM 2761 O O . THR A 1 335 ? -8.345 14.381 20.455 1.00 95.00 335 THR A O 1
ATOM 2764 N N . PRO A 1 336 ? -6.997 14.273 18.650 1.00 96.12 336 PRO A N 1
ATOM 2765 C CA . PRO A 1 336 ? -7.404 15.570 18.113 1.00 96.12 336 PRO A CA 1
ATOM 2766 C C . PRO A 1 336 ? -8.915 15.699 17.869 1.00 96.12 336 PRO A C 1
ATOM 2768 O O . PRO A 1 336 ? -9.498 16.745 18.164 1.00 96.12 336 PRO A O 1
ATOM 2771 N N . GLU A 1 337 ? -9.570 14.645 17.377 1.00 96.12 337 GLU A N 1
ATOM 2772 C CA . GLU A 1 337 ? -11.010 14.646 17.094 1.00 96.12 337 GLU A CA 1
ATOM 2773 C C . GLU A 1 337 ? -11.822 14.784 18.380 1.00 96.12 337 GLU A C 1
ATOM 2775 O O . GLU A 1 337 ? -12.735 15.610 18.461 1.00 96.12 337 GLU A O 1
ATOM 2780 N N . TYR A 1 338 ? -11.432 14.040 19.415 1.00 97.12 338 TYR A N 1
ATOM 2781 C CA . TYR A 1 338 ? -12.068 14.118 20.720 1.00 97.12 338 TYR A CA 1
ATOM 2782 C C . TYR A 1 338 ? -11.856 15.486 21.384 1.00 97.12 338 TYR A C 1
ATOM 2784 O O . TYR A 1 338 ? -12.804 16.084 21.898 1.00 97.12 338 TYR A O 1
ATOM 2792 N N . LYS A 1 339 ? -10.636 16.040 21.323 1.00 96.81 339 LYS A N 1
ATOM 2793 C CA . LYS A 1 339 ? -10.341 17.394 21.829 1.00 96.81 339 LYS A CA 1
ATOM 2794 C C . LYS A 1 339 ? -11.215 18.444 21.155 1.00 96.81 339 LYS A C 1
ATOM 2796 O O . LYS A 1 339 ? -11.807 19.274 21.842 1.00 96.81 339 LYS A O 1
ATOM 2801 N N . LYS A 1 340 ? -11.342 18.375 19.829 1.00 97.12 340 LYS A N 1
ATOM 2802 C CA . LYS A 1 340 ? -12.204 19.270 19.054 1.00 97.12 340 LYS A CA 1
ATOM 2803 C C . LYS A 1 340 ? -13.672 19.131 19.458 1.00 97.12 340 LYS A C 1
ATOM 2805 O O . LYS A 1 340 ? -14.321 20.145 19.691 1.00 97.12 340 LYS A O 1
ATOM 2810 N N . PHE A 1 341 ? -14.178 17.904 19.584 1.00 97.00 341 PHE A N 1
ATOM 2811 C CA . PHE A 1 341 ? -15.549 17.639 20.032 1.00 97.00 341 PHE A CA 1
ATOM 2812 C C . PHE A 1 341 ? -15.839 18.246 21.411 1.00 97.00 341 PHE A C 1
ATOM 2814 O O . PHE A 1 341 ? -16.896 18.835 21.626 1.00 97.00 341 PHE A O 1
ATOM 2821 N N . LYS A 1 342 ? -14.874 18.160 22.331 1.00 96.88 342 LYS A N 1
ATOM 2822 C CA . LYS A 1 342 ? -14.983 18.706 23.687 1.00 96.88 342 LYS A CA 1
ATOM 2823 C C . LYS A 1 342 ? -14.682 20.203 23.813 1.00 96.88 342 LYS A C 1
ATOM 2825 O O . LYS A 1 342 ? -14.828 20.736 24.909 1.00 96.88 342 LYS A O 1
ATOM 2830 N N . GLY A 1 343 ? -14.241 20.875 22.747 1.00 96.06 343 GLY A N 1
ATOM 2831 C CA . GLY A 1 343 ? -13.792 22.271 22.818 1.00 96.06 343 GLY A CA 1
ATOM 2832 C C . GLY A 1 343 ? -12.521 22.463 23.658 1.00 96.06 343 GLY A C 1
ATOM 2833 O O . GLY A 1 343 ? -12.375 23.481 24.324 1.00 96.06 343 GLY A O 1
ATOM 2834 N N . LEU A 1 344 ? -11.629 21.468 23.663 1.00 91.56 344 LEU A N 1
ATOM 2835 C CA . LEU A 1 344 ? -10.352 21.466 24.397 1.00 91.56 344 LEU A CA 1
ATOM 2836 C C . LEU A 1 344 ? -9.143 21.825 23.513 1.00 91.56 344 LEU A C 1
ATOM 2838 O O . LEU A 1 344 ? -8.011 21.734 23.986 1.00 91.56 344 LEU A O 1
ATOM 2842 N N . ALA A 1 345 ? -9.386 22.114 22.231 1.00 71.38 345 ALA A N 1
ATOM 2843 C CA . ALA A 1 345 ? -8.370 22.312 21.197 1.00 71.38 345 ALA A CA 1
ATOM 2844 C C . ALA A 1 345 ? -7.877 23.760 21.113 1.00 71.38 345 ALA A C 1
ATOM 2846 O O . ALA A 1 345 ? -8.725 24.675 21.236 1.00 71.38 345 ALA A O 1
#